Protein AF-A0A831LR40-F1 (afdb_monomer_lite)

Radius of gyration: 23.15 Å; chains: 1; bounding box: 49×36×67 Å

Sequence (194 aa):
MRRGAVNVLSKRGVMSPGDADLCACFLSESRALRGLSLPRVNLYASTLSRCRRFLNTDFDQATVDDLYRAVAVLRAPGAKDGKKSYKKNTLQSTITILRIFYHWLIDNGHSSIPADRIDRIIPDRKDKMTKRAADILTPEEITALMDACRSSRGRALLMTLYEGGFRIGEVGRPLTDDAAAEVRQMIREEMGRE

Secondary structure (DSSP, 8-state):
--THHHHHHHTTS-S-HHHHHHHHHHHHHHHHHH---HHHHHHHHHHHHHHGGG-SS-TTT--HHHHHHHHHHHHSTTTTTSS-PPPHHHHHHHHHHHHHHHHHHHHTTS--S-HHHHHTSPPPPP------GGGSPPHHHHHHHHHH-SSHHHHHHHHHHHHH---HHHHTSPPPHHHHHHHHHHHHHHHT--

InterPro domains:
  IPR011010 DNA breaking-rejoining enzyme, catalytic core [SSF56349] (26-172)
  IPR013762 Integrase-like, catalytic domain superfamily [G3DSA:1.10.443.10] (126-185)
  IPR044068 Core-binding (CB) domain [PS51900] (17-106)

Organism: NCBI:txid2201

Foldseek 3Di:
DDPPLLCVLPVPPLADPVLSVLLVVVLVCCCVPVVDDPVRSNVLSVLSSLLSVQAPDRPLPDDLVSVVSSLVLLQDACSPPNHHHDDLQSQLSSLVSSLVSVVVCVVVVSHPYDNVSSVVSDRGDDDPCPDDPVNDDDPVRLVVQLVPDPDPVSNVLSVCCVVVVDDPVVVPDDDDPVVVVVVVVVVVVVVVVD

pLDDT: mean 87.16, std 13.67, range [36.94, 97.81]

Structure (mmCIF, N/CA/C/O backbone):
data_AF-A0A831LR40-F1
#
_entry.id   AF-A0A831LR40-F1
#
loop_
_atom_site.group_PDB
_atom_site.id
_atom_site.type_symbol
_atom_site.label_atom_id
_atom_site.label_alt_id
_atom_site.label_comp_id
_atom_site.label_asym_id
_atom_site.label_entity_id
_atom_site.label_seq_id
_atom_site.pdbx_PDB_ins_code
_atom_site.Cartn_x
_atom_site.Cartn_y
_atom_site.Cartn_z
_atom_site.occupancy
_atom_site.B_iso_or_equiv
_atom_site.auth_seq_id
_atom_site.auth_comp_id
_atom_site.auth_asym_id
_atom_site.auth_atom_id
_atom_site.pdbx_PDB_model_num
ATOM 1 N N . MET A 1 1 ? -4.293 -22.171 -1.367 1.00 36.94 1 MET A N 1
ATOM 2 C CA . MET A 1 1 ? -4.045 -20.860 -0.714 1.00 36.94 1 MET A CA 1
ATOM 3 C C . MET A 1 1 ? -2.584 -20.791 -0.260 1.00 36.94 1 MET A C 1
ATOM 5 O O . MET A 1 1 ? -2.220 -21.456 0.700 1.00 36.94 1 MET A O 1
ATOM 9 N N . ARG A 1 2 ? -1.685 -20.109 -0.992 1.00 37.16 2 ARG A N 1
ATOM 10 C CA . ARG A 1 2 ? -0.254 -20.076 -0.620 1.00 37.16 2 ARG A CA 1
ATOM 11 C C . ARG A 1 2 ? -0.030 -19.146 0.580 1.00 37.16 2 ARG A C 1
ATOM 13 O O . ARG A 1 2 ? -0.385 -17.973 0.528 1.00 37.16 2 ARG A O 1
ATOM 20 N N . ARG A 1 3 ? 0.607 -19.713 1.611 1.00 37.97 3 ARG A N 1
ATOM 21 C CA . ARG A 1 3 ? 0.984 -19.226 2.958 1.00 37.97 3 ARG A CA 1
ATOM 22 C C . ARG A 1 3 ? 1.823 -17.924 3.020 1.00 37.97 3 ARG A C 1
ATOM 24 O O . ARG A 1 3 ? 2.572 -17.732 3.968 1.00 37.97 3 ARG A O 1
ATOM 31 N N . GLY A 1 4 ? 1.764 -17.043 2.021 1.00 40.22 4 GLY A N 1
ATOM 32 C CA . GLY A 1 4 ? 2.655 -15.881 1.906 1.00 40.22 4 GLY A CA 1
ATOM 33 C C . GLY A 1 4 ? 2.269 -14.692 2.789 1.00 40.22 4 GLY A C 1
ATOM 34 O O . GLY A 1 4 ? 3.124 -14.153 3.479 1.00 40.22 4 GLY A O 1
ATOM 35 N N . ALA A 1 5 ? 0.993 -14.295 2.802 1.00 44.31 5 ALA A N 1
ATOM 36 C CA . ALA A 1 5 ? 0.561 -13.087 3.514 1.00 44.31 5 ALA A CA 1
ATOM 37 C C . ALA A 1 5 ? 0.549 -13.283 5.041 1.00 44.31 5 ALA A C 1
ATOM 39 O O . ALA A 1 5 ? 1.147 -12.491 5.762 1.00 44.31 5 ALA A O 1
ATOM 40 N N . VAL A 1 6 ? -0.035 -14.387 5.523 1.00 44.66 6 VAL A N 1
ATOM 41 C CA . VAL A 1 6 ? -0.141 -14.700 6.963 1.00 44.66 6 VAL A CA 1
ATOM 42 C C . VAL A 1 6 ? 1.243 -14.877 7.611 1.00 44.66 6 VAL A C 1
ATOM 44 O O . VAL A 1 6 ? 1.497 -14.390 8.708 1.00 44.66 6 VAL A O 1
ATOM 47 N N . ASN A 1 7 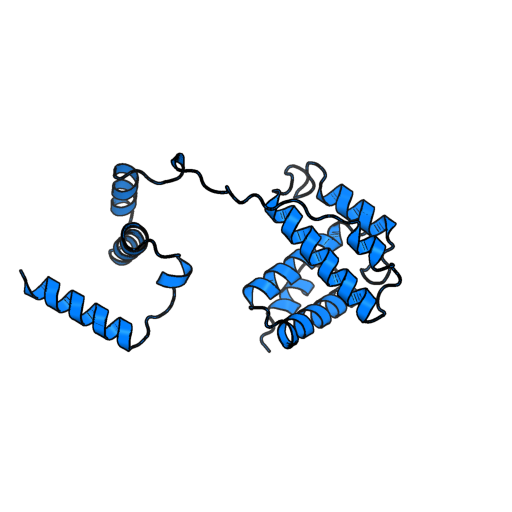? 2.194 -15.494 6.901 1.00 41.09 7 ASN A N 1
ATOM 48 C CA . ASN A 1 7 ? 3.541 -15.754 7.423 1.00 41.09 7 ASN A CA 1
ATOM 49 C C . ASN A 1 7 ? 4.417 -14.478 7.481 1.00 41.09 7 ASN A C 1
ATOM 51 O O . ASN A 1 7 ? 5.364 -14.410 8.260 1.00 41.09 7 ASN A O 1
ATOM 55 N N . VAL A 1 8 ? 4.090 -13.436 6.700 1.00 46.75 8 VAL A N 1
ATOM 56 C CA . VAL A 1 8 ? 4.731 -12.108 6.810 1.00 46.75 8 VAL A CA 1
ATOM 57 C C . VAL A 1 8 ? 4.240 -11.348 8.047 1.00 46.75 8 VAL A C 1
ATOM 59 O O . VAL A 1 8 ? 5.030 -10.620 8.648 1.00 46.75 8 VAL A O 1
ATOM 62 N N . LEU A 1 9 ? 2.976 -11.539 8.445 1.00 45.22 9 LEU A N 1
ATOM 63 C CA . LEU A 1 9 ? 2.390 -10.906 9.633 1.00 45.22 9 LEU A CA 1
ATOM 64 C C . LEU A 1 9 ? 2.968 -11.505 10.931 1.00 45.22 9 LEU A C 1
ATOM 66 O O . LEU A 1 9 ? 3.365 -10.767 11.829 1.00 45.22 9 LEU A O 1
ATOM 70 N N . SER A 1 10 ? 3.109 -12.834 10.989 1.00 40.25 10 SER A N 1
ATOM 71 C CA . SER A 1 10 ? 3.587 -13.566 12.176 1.00 40.25 10 SER A CA 1
ATOM 72 C C . SER A 1 10 ? 5.090 -13.385 12.472 1.00 40.25 10 SER A C 1
ATOM 74 O O . SER A 1 10 ? 5.487 -13.257 13.629 1.00 40.25 10 SER A O 1
ATOM 76 N N . LYS A 1 11 ? 5.956 -13.300 11.451 1.00 42.41 11 LYS A N 1
ATOM 77 C CA . LYS A 1 11 ? 7.424 -13.352 11.632 1.00 42.41 11 LYS A CA 1
ATOM 78 C C . LYS A 1 11 ? 8.090 -12.117 12.255 1.00 42.41 11 LYS A C 1
ATOM 80 O O . LYS A 1 11 ? 9.309 -12.120 12.405 1.00 42.41 11 LYS A O 1
ATOM 85 N N . ARG A 1 12 ? 7.355 -11.052 12.595 1.00 46.47 12 ARG A N 1
ATOM 86 C CA . ARG A 1 12 ? 7.953 -9.840 13.196 1.00 46.47 12 ARG A CA 1
ATOM 87 C C . ARG A 1 12 ? 7.608 -9.595 14.665 1.00 46.47 12 ARG A C 1
ATOM 89 O O . ARG A 1 12 ? 8.137 -8.632 15.202 1.00 46.47 12 ARG A O 1
ATOM 96 N N . GLY A 1 13 ? 6.764 -10.407 15.309 1.00 51.16 13 GLY A N 1
ATOM 97 C CA . GLY A 1 13 ? 6.424 -10.223 16.732 1.00 51.16 13 GLY A CA 1
ATOM 98 C C . GLY A 1 13 ? 5.832 -8.846 17.082 1.00 51.16 13 GLY A C 1
ATOM 99 O O . GLY A 1 13 ? 5.905 -8.428 18.227 1.00 51.16 13 GLY A O 1
ATOM 100 N N . VAL A 1 14 ? 5.298 -8.110 16.095 1.00 64.38 14 VAL A N 1
ATOM 101 C CA . VAL A 1 14 ? 4.783 -6.735 16.279 1.00 64.38 14 VAL A CA 1
ATOM 102 C C . VAL A 1 14 ? 3.277 -6.719 16.565 1.00 64.38 14 VAL A C 1
ATOM 104 O O . VAL A 1 14 ? 2.761 -5.701 17.001 1.00 64.38 14 VAL A O 1
ATOM 107 N N . MET A 1 15 ? 2.561 -7.810 16.284 1.00 76.75 15 MET A N 1
ATOM 108 C CA . MET A 1 15 ? 1.096 -7.861 16.322 1.00 76.75 15 MET A CA 1
ATOM 109 C C . MET A 1 15 ? 0.626 -8.973 17.252 1.00 76.75 15 MET A C 1
ATOM 111 O O . MET A 1 15 ? 1.246 -10.040 17.282 1.00 76.75 15 MET A O 1
ATOM 115 N N . SER A 1 16 ? -0.467 -8.723 17.975 1.00 86.75 16 SER A N 1
ATOM 116 C CA . SER A 1 16 ? -1.158 -9.764 18.731 1.00 86.75 16 SER A CA 1
ATOM 117 C C . SER A 1 16 ? -1.756 -10.809 17.770 1.00 86.75 16 SER A C 1
ATOM 119 O O . SER A 1 16 ? -1.949 -10.521 16.581 1.00 86.75 16 SER A O 1
ATOM 121 N N . PRO A 1 17 ? -2.050 -12.035 18.241 1.00 87.31 17 PRO A N 1
ATOM 122 C CA . PRO A 1 17 ? -2.759 -13.024 17.432 1.00 87.31 17 PRO A CA 1
ATOM 123 C C . PRO A 1 17 ? -4.100 -12.499 16.896 1.00 87.31 17 PRO A C 1
ATOM 125 O O . PRO A 1 17 ? -4.386 -12.683 15.717 1.00 87.31 17 PRO A O 1
ATOM 128 N N . GLY A 1 18 ? -4.857 -11.758 17.717 1.00 90.19 18 GLY A N 1
ATOM 129 C CA . GLY A 1 18 ? -6.135 -11.160 17.315 1.00 90.19 18 GLY A CA 1
ATOM 130 C C . GLY A 1 18 ? -5.986 -10.162 16.164 1.00 90.19 18 GLY A C 1
ATOM 131 O O . GLY A 1 18 ? -6.687 -10.264 15.159 1.00 90.19 18 GLY A O 1
ATOM 132 N N . ASP A 1 19 ? -5.000 -9.265 16.236 1.00 92.62 19 ASP A N 1
ATOM 133 C CA . ASP A 1 19 ? -4.710 -8.332 15.141 1.00 92.62 19 ASP A CA 1
ATOM 134 C C . ASP A 1 19 ? -4.302 -9.049 13.848 1.00 92.62 19 ASP A C 1
ATOM 136 O O . ASP A 1 19 ? -4.644 -8.614 12.740 1.00 92.62 19 ASP A O 1
ATOM 140 N N . ALA A 1 20 ? -3.527 -10.130 13.973 1.00 91.50 20 ALA A N 1
ATOM 141 C CA . ALA A 1 20 ? -3.100 -10.927 12.831 1.00 91.50 20 ALA A CA 1
ATOM 142 C C . ALA A 1 20 ? -4.294 -11.618 12.155 1.00 91.50 20 ALA A C 1
ATOM 144 O O . ALA A 1 20 ? -4.365 -11.615 10.921 1.00 91.50 20 ALA A O 1
ATOM 145 N N . ASP A 1 21 ? -5.238 -12.134 12.942 1.00 93.94 21 ASP A N 1
ATOM 146 C CA . ASP A 1 21 ? -6.463 -12.766 12.453 1.00 93.94 21 ASP A CA 1
ATOM 147 C C . ASP A 1 21 ? -7.394 -11.748 11.785 1.00 93.94 21 ASP A C 1
ATOM 149 O O . ASP A 1 21 ? -7.816 -11.967 10.647 1.00 93.94 21 ASP A O 1
ATOM 153 N N . LEU A 1 22 ? -7.616 -10.580 12.401 1.00 95.88 22 LEU A N 1
ATOM 154 C CA . LEU A 1 22 ? -8.385 -9.480 11.798 1.00 95.88 22 LEU A CA 1
ATOM 155 C C . LEU A 1 22 ? -7.796 -9.059 10.446 1.00 95.88 22 LEU A C 1
ATOM 157 O O . LEU A 1 22 ? -8.513 -8.927 9.450 1.00 95.88 22 LEU A O 1
ATOM 161 N N . CYS A 1 23 ? -6.471 -8.905 10.372 1.00 95.25 23 CYS A N 1
ATOM 162 C CA . CYS A 1 23 ? -5.794 -8.597 9.117 1.00 95.25 23 CYS A CA 1
ATOM 163 C C . CYS A 1 23 ? -5.947 -9.724 8.089 1.00 95.25 23 CYS A C 1
ATOM 165 O O . CYS A 1 23 ? -6.142 -9.449 6.905 1.00 95.25 23 CYS A O 1
ATOM 167 N N . ALA A 1 24 ? -5.846 -10.988 8.501 1.00 94.06 24 ALA A N 1
ATOM 168 C CA . ALA A 1 24 ? -5.998 -12.125 7.600 1.00 94.06 24 ALA A CA 1
ATOM 169 C C . ALA A 1 24 ? -7.418 -12.203 7.016 1.00 94.06 24 ALA A C 1
ATOM 171 O O . ALA A 1 24 ? -7.554 -12.366 5.798 1.00 94.06 24 ALA A O 1
ATOM 172 N N . CYS A 1 25 ? -8.446 -12.012 7.847 1.00 96.00 25 CYS A N 1
ATOM 173 C CA . CYS A 1 25 ? -9.846 -11.940 7.431 1.00 96.00 25 CYS A CA 1
ATOM 174 C C . CYS A 1 25 ? -10.064 -10.803 6.426 1.00 96.00 25 CYS A C 1
ATOM 176 O O . CYS A 1 25 ? -10.469 -11.061 5.290 1.00 96.00 25 CYS A O 1
ATOM 178 N N . PHE A 1 26 ? -9.659 -9.579 6.778 1.00 97.19 26 PHE A N 1
ATOM 179 C CA . PHE A 1 26 ? -9.750 -8.412 5.898 1.00 97.19 26 PHE A CA 1
ATOM 180 C C . PHE A 1 26 ? -9.072 -8.629 4.538 1.00 97.19 26 PHE A C 1
ATOM 182 O O . PHE A 1 26 ? -9.620 -8.279 3.488 1.00 97.19 26 PHE A O 1
ATOM 189 N N . LEU A 1 27 ? -7.861 -9.194 4.524 1.00 95.75 27 LEU A N 1
ATOM 190 C CA . LEU A 1 27 ? -7.104 -9.420 3.291 1.00 95.75 27 LEU A CA 1
ATOM 191 C C . LEU A 1 27 ? -7.714 -10.533 2.433 1.00 95.75 27 LEU A C 1
ATOM 193 O O . LEU A 1 27 ? -7.680 -10.432 1.203 1.00 95.75 27 LEU A O 1
ATOM 197 N N . SER A 1 28 ? -8.253 -11.581 3.063 1.00 94.25 28 SER A N 1
ATOM 198 C CA . SER A 1 28 ? -8.958 -12.666 2.379 1.00 94.25 28 SER A CA 1
ATOM 199 C C . SER A 1 28 ? -10.218 -12.138 1.697 1.00 94.25 28 SER A C 1
ATOM 201 O O . SER A 1 28 ? -10.387 -12.317 0.489 1.00 94.25 28 SER A O 1
ATOM 203 N N . GLU A 1 29 ? -11.036 -11.387 2.433 1.00 94.94 29 GLU A N 1
ATOM 204 C CA . GLU A 1 29 ? -12.257 -10.777 1.914 1.00 94.94 29 GLU A CA 1
ATOM 205 C C . GLU A 1 29 ? -11.953 -9.740 0.829 1.00 94.94 29 GLU A C 1
ATOM 207 O O . GLU A 1 29 ? -12.506 -9.799 -0.267 1.00 94.94 29 GLU A O 1
ATOM 212 N N . SER A 1 30 ? -10.994 -8.841 1.062 1.00 92.81 30 SER A N 1
ATOM 213 C CA . SER A 1 30 ? -10.598 -7.838 0.067 1.00 92.81 30 SER A CA 1
ATOM 214 C C . SER A 1 30 ? -10.090 -8.475 -1.228 1.00 92.81 30 SER A C 1
ATOM 216 O O . SER A 1 30 ? -10.285 -7.931 -2.317 1.00 92.81 30 SER A O 1
ATOM 218 N N . ARG A 1 31 ? -9.430 -9.634 -1.144 1.00 92.00 31 ARG A N 1
ATOM 219 C CA . ARG A 1 31 ? -9.023 -10.393 -2.328 1.00 92.00 31 ARG A CA 1
ATOM 220 C C . ARG A 1 31 ? -10.224 -11.029 -3.027 1.00 92.00 31 ARG A C 1
ATOM 222 O O . ARG A 1 31 ? -10.275 -10.964 -4.252 1.00 92.00 31 ARG A O 1
ATOM 229 N N . ALA A 1 32 ? -11.140 -11.632 -2.273 1.00 92.06 32 ALA A N 1
ATOM 230 C CA . ALA A 1 32 ? -12.308 -12.324 -2.809 1.00 92.06 32 ALA A CA 1
ATOM 231 C C . ALA A 1 32 ? -13.313 -11.358 -3.455 1.00 92.06 32 ALA A C 1
ATOM 233 O O . ALA A 1 32 ? -13.735 -11.585 -4.583 1.00 92.06 32 ALA A O 1
ATOM 234 N N . LEU A 1 33 ? -13.644 -10.259 -2.774 1.00 92.06 33 LEU A N 1
ATOM 235 C CA . LEU A 1 33 ? -14.703 -9.335 -3.185 1.00 92.06 33 LEU A CA 1
ATOM 236 C C . LEU A 1 33 ? -14.201 -8.204 -4.086 1.00 92.06 33 LEU A C 1
ATOM 238 O O . LEU A 1 33 ? -14.888 -7.801 -5.017 1.00 92.06 33 LEU A O 1
ATOM 242 N N . ARG A 1 34 ? -12.995 -7.676 -3.831 1.00 87.31 34 ARG A N 1
ATOM 243 C CA . ARG A 1 34 ? -12.453 -6.512 -4.567 1.00 87.31 34 ARG A CA 1
ATOM 244 C C . ARG A 1 34 ? -11.402 -6.888 -5.610 1.00 87.31 34 ARG A C 1
ATOM 246 O O . ARG A 1 34 ? -10.781 -6.001 -6.196 1.00 87.31 34 ARG A O 1
ATOM 253 N N . GLY A 1 35 ? -11.139 -8.182 -5.798 1.00 89.81 35 GLY A N 1
ATOM 254 C CA . GLY A 1 35 ? -10.182 -8.677 -6.790 1.00 89.81 35 GLY A CA 1
ATOM 255 C C . GLY A 1 35 ? -8.750 -8.172 -6.579 1.00 89.81 35 GLY A C 1
ATOM 256 O O . GLY A 1 35 ? -8.018 -7.957 -7.547 1.00 89.81 35 GLY A O 1
ATOM 257 N N . LEU A 1 36 ? -8.326 -7.926 -5.331 1.00 90.06 36 LEU A N 1
ATOM 258 C CA . LEU A 1 36 ? -6.982 -7.401 -5.075 1.00 90.06 36 LEU A CA 1
ATOM 259 C C . LEU A 1 36 ? -5.889 -8.348 -5.592 1.00 90.06 36 LEU A C 1
ATOM 261 O O . LEU A 1 36 ? -5.802 -9.520 -5.216 1.00 90.06 36 LEU A O 1
ATOM 265 N N . SER A 1 37 ? -4.975 -7.796 -6.395 1.00 89.94 37 SER A N 1
ATOM 266 C CA . SER A 1 37 ? -3.786 -8.515 -6.849 1.00 89.94 37 SER A CA 1
ATOM 267 C C . SER A 1 37 ? -2.863 -8.878 -5.679 1.00 89.94 37 SER A C 1
ATOM 269 O O . SER A 1 37 ? -2.819 -8.192 -4.654 1.00 89.94 37 SER A O 1
ATOM 271 N N . LEU A 1 38 ? -2.067 -9.941 -5.835 1.00 89.38 38 LEU A N 1
ATOM 272 C CA . LEU A 1 38 ? -1.141 -10.393 -4.788 1.00 89.38 38 LEU A CA 1
ATOM 273 C C . LEU A 1 38 ? -0.158 -9.292 -4.320 1.00 89.38 38 LEU A C 1
ATOM 275 O O . LEU A 1 38 ? 0.011 -9.143 -3.108 1.00 89.38 38 LEU A O 1
ATOM 279 N N . PRO A 1 39 ? 0.431 -8.460 -5.207 1.00 89.94 39 PRO A N 1
ATOM 280 C CA . PRO A 1 39 ? 1.241 -7.323 -4.772 1.00 89.94 39 PRO A CA 1
ATOM 281 C C . PRO A 1 39 ? 0.474 -6.316 -3.904 1.00 89.94 39 PRO A C 1
ATOM 283 O O . PRO A 1 39 ? 1.034 -5.792 -2.942 1.00 89.94 39 PRO A O 1
ATOM 286 N N . ARG A 1 40 ? -0.811 -6.062 -4.197 1.00 92.31 40 ARG A N 1
ATOM 287 C CA . ARG A 1 40 ? -1.646 -5.155 -3.392 1.00 92.31 40 ARG A CA 1
ATOM 288 C C . ARG A 1 40 ? -1.979 -5.749 -2.028 1.00 92.31 40 ARG A C 1
ATOM 290 O O . ARG A 1 40 ? -1.898 -5.026 -1.042 1.00 92.31 40 ARG A O 1
ATOM 297 N N . VAL A 1 41 ? -2.271 -7.048 -1.957 1.00 93.44 41 VAL A N 1
ATOM 298 C CA . VAL A 1 41 ? -2.458 -7.762 -0.680 1.00 93.44 41 VAL A CA 1
ATOM 299 C C . VAL A 1 41 ? -1.205 -7.639 0.192 1.00 93.44 41 VAL A C 1
ATOM 301 O O . VAL A 1 41 ? -1.302 -7.274 1.359 1.00 93.44 41 VAL A O 1
ATOM 304 N N . ASN A 1 42 ? -0.017 -7.844 -0.382 1.00 92.69 42 ASN A N 1
ATOM 305 C CA . ASN A 1 42 ? 1.248 -7.695 0.346 1.00 92.69 42 ASN A CA 1
ATOM 306 C C . ASN A 1 42 ? 1.499 -6.246 0.798 1.00 92.69 42 ASN A C 1
ATOM 308 O O . ASN A 1 42 ? 1.993 -6.010 1.904 1.00 92.69 42 ASN A O 1
ATOM 312 N N . LEU A 1 43 ? 1.147 -5.262 -0.037 1.00 91.69 43 LEU A N 1
ATOM 313 C CA . LEU A 1 43 ? 1.207 -3.852 0.340 1.00 91.69 43 LEU A CA 1
ATOM 314 C C . LEU A 1 43 ? 0.289 -3.561 1.533 1.00 91.69 43 LEU A C 1
ATOM 316 O O . LEU A 1 43 ? 0.725 -2.895 2.467 1.00 91.69 43 LEU A O 1
ATOM 320 N N . TYR A 1 44 ? -0.945 -4.068 1.522 1.00 95.50 44 TYR A N 1
ATOM 321 C CA . TYR A 1 44 ? -1.903 -3.876 2.613 1.00 95.50 44 TYR A CA 1
ATOM 322 C C . TYR A 1 44 ? -1.393 -4.540 3.895 1.00 95.50 44 TYR A C 1
ATOM 324 O O . TYR A 1 44 ? -1.218 -3.849 4.895 1.00 95.50 44 TYR A O 1
ATOM 332 N N . ALA A 1 45 ? -1.024 -5.823 3.835 1.00 93.25 45 ALA A N 1
ATOM 333 C CA . ALA A 1 45 ? -0.474 -6.579 4.962 1.00 93.25 45 ALA A CA 1
ATOM 334 C C . ALA A 1 45 ? 0.727 -5.869 5.610 1.00 93.25 45 ALA A C 1
ATOM 336 O O . ALA A 1 45 ? 0.719 -5.552 6.795 1.00 93.25 45 ALA A O 1
ATOM 337 N N . SER A 1 46 ? 1.745 -5.534 4.808 1.00 91.75 46 SER A N 1
ATOM 338 C CA . SER A 1 46 ? 2.956 -4.867 5.307 1.00 91.75 46 SER A CA 1
ATOM 339 C C . SER A 1 46 ? 2.702 -3.455 5.844 1.00 91.75 46 SER A C 1
ATOM 341 O O . SER A 1 46 ? 3.486 -2.951 6.651 1.00 91.75 46 SER A O 1
ATOM 343 N N . THR A 1 47 ? 1.634 -2.800 5.386 1.00 94.12 47 THR A N 1
ATOM 344 C CA . THR A 1 47 ? 1.225 -1.478 5.858 1.00 94.12 47 THR A CA 1
ATOM 345 C C . THR A 1 47 ? 0.505 -1.578 7.192 1.00 94.12 47 THR A C 1
ATOM 347 O O . THR A 1 47 ? 0.881 -0.855 8.107 1.00 94.12 47 THR A O 1
ATOM 350 N N . LEU A 1 48 ? -0.430 -2.516 7.345 1.00 94.44 48 LEU A N 1
ATOM 351 C CA . LEU A 1 48 ? -1.132 -2.753 8.609 1.00 94.44 48 LEU A CA 1
ATOM 352 C C . LEU A 1 48 ? -0.163 -3.189 9.715 1.00 94.44 48 LEU A C 1
ATOM 354 O O . LEU A 1 48 ? -0.151 -2.588 10.788 1.00 94.44 48 LEU A O 1
ATOM 358 N N . SER A 1 49 ? 0.776 -4.097 9.425 1.00 91.19 49 SER A N 1
ATOM 359 C CA . SER A 1 49 ? 1.832 -4.448 10.390 1.00 91.19 49 SER A CA 1
ATOM 360 C C . SER A 1 49 ? 2.717 -3.272 10.789 1.00 91.19 49 SER A C 1
ATOM 362 O O . SER A 1 49 ? 3.268 -3.244 11.887 1.00 91.19 49 SER A O 1
ATOM 364 N N . ARG A 1 50 ? 2.911 -2.302 9.889 1.00 89.00 50 ARG A N 1
ATOM 365 C CA . ARG A 1 50 ? 3.654 -1.080 10.206 1.00 89.00 50 ARG A CA 1
ATOM 366 C C . ARG A 1 50 ? 2.820 -0.156 11.088 1.00 89.00 50 ARG A C 1
ATOM 368 O O . ARG A 1 50 ? 3.371 0.386 12.038 1.00 89.00 50 ARG A O 1
ATOM 375 N N . CYS A 1 51 ? 1.530 -0.003 10.790 1.00 91.38 51 CYS A N 1
ATOM 376 C CA . CYS A 1 51 ? 0.593 0.806 11.568 1.00 91.38 51 CYS A CA 1
ATOM 377 C C . CYS A 1 51 ? 0.517 0.358 13.029 1.00 91.38 51 CYS A C 1
ATOM 379 O O . CYS A 1 51 ? 0.470 1.216 13.904 1.00 91.38 51 CYS A O 1
ATOM 381 N N . ARG A 1 52 ? 0.614 -0.952 13.302 1.00 89.62 52 ARG A N 1
ATOM 382 C CA . ARG A 1 52 ? 0.565 -1.472 14.675 1.00 89.62 52 ARG A CA 1
ATOM 383 C C . ARG A 1 52 ? 1.627 -0.880 15.608 1.00 89.62 52 ARG A C 1
ATOM 385 O O . ARG A 1 52 ? 1.369 -0.738 16.794 1.00 89.62 52 ARG A O 1
ATOM 392 N N . ARG A 1 53 ? 2.783 -0.465 15.074 1.00 86.62 53 ARG A N 1
ATOM 393 C CA . ARG A 1 53 ? 3.868 0.184 15.842 1.00 86.62 53 ARG A CA 1
ATOM 394 C C . ARG A 1 53 ? 3.505 1.569 16.378 1.00 86.62 53 ARG A C 1
ATOM 396 O O . ARG A 1 53 ? 4.228 2.094 17.213 1.00 86.62 53 ARG A O 1
ATOM 403 N N . PHE A 1 54 ? 2.454 2.177 15.836 1.00 88.00 54 PHE A N 1
ATOM 404 C CA . PHE A 1 54 ? 1.996 3.516 16.199 1.00 88.00 54 PHE A CA 1
ATOM 405 C C . PHE A 1 54 ? 0.722 3.487 17.048 1.00 88.00 54 PHE A C 1
ATOM 407 O O . PHE A 1 54 ? 0.253 4.543 17.460 1.00 88.00 54 PHE A O 1
ATOM 414 N N . LEU A 1 55 ? 0.172 2.296 17.298 1.00 89.56 55 LEU A N 1
ATOM 415 C CA . LEU A 1 55 ? -0.971 2.078 18.174 1.00 89.56 55 LEU A CA 1
ATOM 416 C C . LEU A 1 55 ? -0.489 1.404 19.456 1.00 89.56 55 LEU A C 1
ATOM 418 O O . LEU A 1 55 ? 0.332 0.489 19.414 1.00 89.56 55 LEU A O 1
ATOM 422 N N . ASN A 1 56 ? -1.009 1.851 20.594 1.00 84.25 56 ASN A N 1
ATOM 423 C CA . ASN A 1 56 ? -0.708 1.244 21.893 1.00 84.25 56 ASN A CA 1
ATOM 424 C C . ASN A 1 56 ? -1.667 0.093 22.232 1.00 84.25 56 ASN A C 1
ATOM 426 O O . ASN A 1 56 ? -1.403 -0.679 23.148 1.00 84.25 56 ASN A O 1
ATOM 430 N N . THR A 1 57 ? -2.753 -0.031 21.477 1.00 90.31 57 THR A N 1
ATOM 431 C CA . THR A 1 57 ? -3.831 -1.006 21.641 1.00 90.31 57 THR A CA 1
ATOM 432 C C . THR A 1 57 ? -3.966 -1.865 20.387 1.00 90.31 57 THR A C 1
ATOM 434 O O . THR A 1 57 ? -3.413 -1.535 19.331 1.00 90.31 57 THR A O 1
ATOM 437 N N . ASP A 1 58 ? -4.668 -2.985 20.527 1.00 92.56 58 ASP A N 1
ATOM 438 C CA . ASP A 1 58 ? -5.080 -3.818 19.397 1.00 92.56 58 ASP A CA 1
ATOM 439 C C . ASP A 1 58 ? -6.120 -3.070 18.547 1.00 92.56 58 ASP A C 1
ATOM 441 O O . ASP A 1 58 ? -6.736 -2.098 18.995 1.00 92.56 58 ASP A O 1
ATOM 445 N N . PHE A 1 59 ? -6.267 -3.458 17.282 1.00 94.94 59 PHE A N 1
ATOM 446 C CA . PHE A 1 59 ? -7.027 -2.678 16.306 1.00 94.94 59 PHE A CA 1
ATOM 447 C C . PHE A 1 59 ? -8.510 -2.528 16.656 1.00 94.94 59 PHE A C 1
ATOM 449 O O . PHE A 1 59 ? -9.084 -1.466 16.409 1.00 94.94 59 PHE A O 1
ATOM 456 N N . ASP A 1 60 ? -9.109 -3.574 17.219 1.00 94.62 60 ASP A N 1
ATOM 457 C CA . ASP A 1 60 ? -10.504 -3.643 17.665 1.00 94.62 60 ASP A CA 1
ATOM 458 C C . ASP A 1 60 ? -10.759 -2.825 18.944 1.00 94.62 60 ASP A C 1
ATOM 460 O O . ASP A 1 60 ? -11.838 -2.263 19.119 1.00 94.62 60 ASP A O 1
ATOM 464 N N . GLN A 1 61 ? -9.744 -2.692 19.803 1.00 94.50 61 GLN A N 1
ATOM 465 C CA . GLN A 1 61 ? -9.803 -1.917 21.049 1.00 94.50 61 GLN A CA 1
ATOM 466 C C . GLN A 1 61 ? -9.337 -0.462 20.892 1.00 94.50 61 GLN A C 1
ATOM 468 O O . GLN A 1 61 ? -9.384 0.319 21.846 1.00 94.50 61 GLN A O 1
ATOM 473 N N . ALA A 1 62 ? -8.843 -0.078 19.715 1.00 94.56 62 ALA A N 1
ATOM 474 C CA . ALA A 1 62 ? -8.367 1.274 19.470 1.00 94.56 62 ALA A CA 1
ATOM 475 C C . ALA A 1 62 ? -9.508 2.294 19.554 1.00 94.56 62 ALA A C 1
ATOM 477 O O . ALA A 1 62 ? -10.572 2.121 18.961 1.00 94.56 62 ALA A O 1
ATOM 478 N N . THR A 1 63 ? -9.258 3.406 20.244 1.00 95.69 63 THR A N 1
ATOM 479 C CA . THR A 1 63 ? -10.169 4.553 20.255 1.00 95.69 63 THR A CA 1
ATOM 480 C C . THR A 1 63 ? -9.884 5.497 19.085 1.00 95.69 63 THR A C 1
ATOM 482 O O . THR A 1 63 ? -8.834 5.443 18.435 1.00 95.69 63 THR A O 1
ATOM 485 N N . VAL A 1 64 ? -10.801 6.436 18.833 1.00 95.19 64 VAL A N 1
ATOM 486 C CA . VAL A 1 64 ? -10.570 7.510 17.853 1.00 95.19 64 VAL A CA 1
ATOM 487 C C . VAL A 1 64 ? -9.327 8.346 18.197 1.00 95.19 64 VAL A C 1
ATOM 489 O O . VAL A 1 64 ? -8.578 8.738 17.301 1.00 95.19 64 VAL A O 1
ATOM 492 N N . ASP A 1 65 ? -9.061 8.564 19.485 1.00 94.44 65 ASP A N 1
ATOM 493 C CA . ASP A 1 65 ? -7.910 9.344 19.937 1.00 94.44 65 ASP A CA 1
ATOM 494 C C . ASP A 1 65 ? -6.600 8.576 19.737 1.00 94.44 65 ASP A C 1
ATOM 496 O O . ASP A 1 65 ? -5.580 9.173 19.386 1.00 94.44 65 ASP A O 1
ATOM 500 N N . ASP A 1 66 ? -6.611 7.247 19.883 1.00 94.56 66 ASP A N 1
ATOM 501 C CA . ASP A 1 66 ? -5.462 6.400 19.537 1.00 94.56 66 ASP A CA 1
ATOM 502 C C . ASP A 1 66 ? -5.137 6.492 18.048 1.00 94.56 66 ASP A C 1
ATOM 504 O O . ASP A 1 66 ? -3.975 6.678 17.681 1.00 94.56 66 ASP A O 1
ATOM 508 N N . LEU A 1 67 ? -6.158 6.452 17.189 1.00 95.06 67 LEU A N 1
ATOM 509 C CA . LEU A 1 67 ? -5.985 6.627 15.749 1.00 95.06 67 LEU A CA 1
ATOM 510 C C . LEU A 1 67 ? -5.418 7.999 15.390 1.00 95.06 67 LEU A C 1
ATOM 512 O O . LEU A 1 67 ? -4.489 8.095 14.584 1.00 95.06 67 LEU A O 1
ATOM 516 N N . TYR A 1 68 ? -5.952 9.069 15.975 1.00 95.44 68 TYR A N 1
ATOM 517 C CA . TYR A 1 68 ? -5.467 10.422 15.709 1.00 95.44 68 TYR A CA 1
ATOM 518 C C . TYR A 1 68 ? -4.027 10.609 16.187 1.00 95.44 68 TYR A C 1
ATOM 520 O O . TYR A 1 68 ? -3.209 11.167 15.447 1.00 95.44 68 TYR A O 1
ATOM 528 N N . ARG A 1 69 ? -3.678 10.071 17.363 1.00 94.69 69 ARG A N 1
ATOM 529 C CA . ARG A 1 69 ? -2.294 10.043 17.853 1.00 94.69 69 ARG A CA 1
ATOM 530 C C . ARG A 1 69 ? -1.387 9.250 16.917 1.00 94.69 69 ARG A C 1
ATOM 532 O O . ARG A 1 69 ? -0.337 9.760 16.530 1.00 94.69 69 ARG A O 1
ATOM 539 N N . ALA A 1 70 ? -1.806 8.067 16.475 1.00 93.50 70 ALA A N 1
ATOM 540 C CA . ALA A 1 70 ? -1.038 7.247 15.543 1.00 93.50 70 ALA A CA 1
ATOM 541 C C . ALA A 1 70 ? -0.775 7.974 14.214 1.00 93.50 70 ALA A C 1
ATOM 543 O O . ALA A 1 70 ? 0.349 7.966 13.711 1.00 93.50 70 ALA A O 1
ATOM 544 N N . VAL A 1 71 ? -1.783 8.654 13.655 1.00 94.56 71 VAL A N 1
ATOM 545 C CA . VAL A 1 71 ? -1.643 9.446 12.421 1.00 94.56 71 VAL A CA 1
ATOM 546 C C . VAL A 1 71 ? -0.722 10.651 12.628 1.00 94.56 71 VAL A C 1
ATOM 548 O O . VAL A 1 71 ? 0.094 10.945 11.750 1.00 94.56 71 VAL A O 1
ATOM 551 N N . ALA A 1 72 ? -0.813 11.333 13.773 1.00 93.88 72 ALA A N 1
ATOM 552 C CA . ALA A 1 72 ? 0.081 12.438 14.110 1.00 93.88 72 ALA A CA 1
ATOM 553 C C . ALA A 1 72 ? 1.541 11.968 14.198 1.00 93.88 72 ALA A C 1
ATOM 555 O O . ALA A 1 72 ? 2.415 12.567 13.570 1.00 93.88 72 ALA A O 1
ATOM 556 N N . VAL A 1 73 ? 1.796 10.846 14.882 1.00 92.38 73 VAL A N 1
ATOM 557 C CA . VAL A 1 73 ? 3.134 10.242 14.974 1.00 92.38 73 VAL A CA 1
ATOM 558 C C . VAL A 1 73 ? 3.629 9.794 13.602 1.00 92.38 73 VAL A C 1
ATOM 560 O O . VAL A 1 73 ? 4.773 10.061 13.258 1.00 92.38 73 VAL A O 1
ATOM 563 N N . LEU A 1 74 ? 2.780 9.177 12.774 1.00 92.69 74 LEU A N 1
ATOM 564 C CA . LEU A 1 74 ? 3.156 8.744 11.424 1.00 92.69 74 LEU A CA 1
ATOM 565 C C . LEU A 1 74 ? 3.652 9.916 10.559 1.00 92.69 74 LEU A C 1
ATOM 567 O O . LEU A 1 74 ? 4.584 9.754 9.767 1.00 92.69 74 LEU A O 1
ATOM 571 N N . ARG A 1 75 ? 3.026 11.090 10.703 1.00 93.44 75 ARG A N 1
ATOM 572 C CA . ARG A 1 75 ? 3.380 12.324 9.985 1.00 93.44 75 ARG A CA 1
ATOM 573 C C . ARG A 1 75 ? 4.582 13.056 10.579 1.00 93.44 75 ARG A C 1
ATOM 575 O O . ARG A 1 75 ? 5.149 13.911 9.898 1.00 93.44 75 ARG A O 1
ATOM 582 N N . ALA A 1 76 ? 4.967 12.743 11.812 1.00 91.62 76 ALA A N 1
ATOM 583 C CA . ALA A 1 76 ? 6.040 13.435 12.503 1.00 91.62 76 ALA A CA 1
ATOM 584 C C . ALA A 1 76 ? 7.415 13.181 11.848 1.00 91.62 76 ALA A C 1
ATOM 586 O O . ALA A 1 76 ? 7.657 12.126 11.241 1.00 91.62 76 ALA A O 1
ATOM 587 N N . PRO A 1 77 ? 8.357 14.132 11.978 1.00 90.50 77 PRO A N 1
ATOM 588 C CA . PRO A 1 77 ? 9.742 13.903 11.598 1.00 90.50 77 PRO A CA 1
ATOM 589 C C . PRO A 1 77 ? 10.336 12.684 12.313 1.00 90.50 77 PRO A C 1
ATOM 591 O O . PRO A 1 77 ? 10.063 12.445 13.484 1.00 90.50 77 PRO A O 1
ATOM 594 N N . GLY A 1 78 ? 11.143 11.891 11.605 1.00 87.06 78 GLY A N 1
ATOM 595 C CA . GLY A 1 78 ? 11.804 10.719 12.195 1.00 87.06 78 GLY A CA 1
ATOM 596 C C . GLY A 1 78 ? 10.915 9.481 12.390 1.00 87.06 78 GLY A C 1
ATOM 597 O O . GLY A 1 78 ? 11.426 8.439 12.786 1.00 87.06 78 GLY A O 1
ATOM 598 N N . ALA A 1 79 ? 9.623 9.523 12.046 1.00 87.00 79 ALA A N 1
ATOM 599 C CA . ALA A 1 79 ? 8.680 8.420 12.282 1.00 87.00 79 ALA A CA 1
ATOM 600 C C . ALA A 1 79 ? 9.034 7.073 11.614 1.00 87.00 79 ALA A C 1
ATOM 602 O O . ALA A 1 79 ? 8.456 6.036 11.947 1.00 87.00 79 ALA A O 1
ATOM 603 N N . LYS A 1 80 ? 9.947 7.051 10.634 1.00 84.19 80 LYS A N 1
ATOM 604 C CA . LYS A 1 80 ? 10.318 5.816 9.932 1.00 84.19 80 LYS A CA 1
ATOM 605 C C . LYS A 1 80 ? 11.276 4.937 10.733 1.00 84.19 80 LYS A C 1
ATOM 6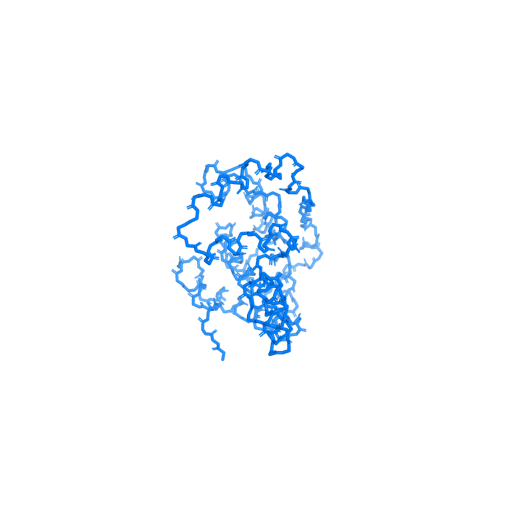07 O O . LYS A 1 80 ? 11.100 3.721 10.765 1.00 84.19 80 LYS A O 1
ATOM 612 N N . ASP A 1 81 ? 12.313 5.541 11.295 1.00 82.44 81 ASP A N 1
ATOM 613 C CA . ASP A 1 81 ? 13.453 4.850 11.915 1.00 82.44 81 ASP A CA 1
ATOM 614 C C . ASP A 1 81 ? 14.160 5.708 12.984 1.00 82.44 81 ASP A C 1
ATOM 616 O O . ASP A 1 81 ? 15.327 5.489 13.297 1.00 82.44 81 ASP A O 1
ATOM 620 N N . GLY A 1 82 ? 13.476 6.724 13.514 1.00 80.75 82 GLY A N 1
ATOM 621 C CA . GLY A 1 82 ? 14.022 7.713 14.446 1.00 80.75 82 GLY A CA 1
ATOM 622 C C . GLY A 1 82 ? 14.852 8.814 13.779 1.00 80.75 82 GLY A C 1
ATOM 623 O O . GLY A 1 82 ? 15.155 9.813 14.421 1.00 80.75 82 GLY A O 1
ATOM 624 N N . LYS A 1 83 ? 15.210 8.670 12.495 1.00 82.81 83 LYS A N 1
ATOM 625 C CA . LYS A 1 83 ? 16.058 9.633 11.767 1.00 82.81 83 LYS A CA 1
ATOM 626 C C . LYS A 1 83 ? 15.383 10.192 10.520 1.00 82.81 83 LYS A C 1
ATOM 628 O O . LYS A 1 83 ? 15.602 11.343 10.158 1.00 82.81 83 LYS A O 1
ATOM 633 N N . LYS A 1 84 ? 14.571 9.384 9.837 1.00 87.81 84 LYS A N 1
ATOM 634 C CA . LYS A 1 84 ? 13.941 9.730 8.559 1.00 87.81 84 LYS A CA 1
ATOM 635 C C . LYS A 1 84 ? 12.429 9.851 8.691 1.00 87.81 84 LYS A C 1
ATOM 637 O O . LYS A 1 84 ? 11.769 9.049 9.348 1.00 87.81 84 LYS A O 1
ATOM 642 N N . SER A 1 85 ? 11.869 10.823 7.983 1.00 91.88 85 SER A N 1
ATOM 643 C CA . SER A 1 85 ? 10.424 10.954 7.790 1.00 91.88 85 SER A CA 1
ATOM 644 C C . SER A 1 85 ? 9.942 10.045 6.658 1.00 91.88 85 SER A C 1
ATOM 646 O O . SER A 1 85 ? 10.694 9.700 5.737 1.00 91.88 85 SER A O 1
ATOM 648 N N . TYR A 1 86 ? 8.666 9.669 6.688 1.00 92.56 86 TYR A N 1
ATOM 649 C CA . TYR A 1 86 ? 8.043 9.010 5.544 1.00 92.56 86 TYR A CA 1
ATOM 650 C C . TYR A 1 86 ? 7.871 9.981 4.371 1.00 92.56 86 TYR A C 1
ATOM 652 O O . TYR A 1 86 ? 7.601 11.167 4.546 1.00 92.56 86 TYR A O 1
ATOM 660 N N . LYS A 1 87 ? 7.993 9.463 3.143 1.00 92.00 87 LYS A N 1
ATOM 661 C CA . LYS A 1 87 ? 7.655 10.227 1.934 1.00 92.00 87 LYS A CA 1
ATOM 662 C C . LYS A 1 87 ? 6.137 10.408 1.833 1.00 92.00 87 LYS A C 1
ATOM 664 O O . LYS A 1 87 ? 5.390 9.505 2.210 1.00 92.00 87 LYS A O 1
ATOM 669 N N . LYS A 1 88 ? 5.690 11.504 1.208 1.00 92.19 88 LYS A N 1
ATOM 670 C CA . LYS A 1 88 ? 4.262 11.826 1.000 1.00 92.19 88 LYS A CA 1
ATOM 671 C C . LYS A 1 88 ? 3.452 10.661 0.419 1.00 92.19 88 LYS A C 1
ATOM 673 O O . LYS A 1 88 ? 2.423 10.299 0.970 1.00 92.19 88 LYS A O 1
ATOM 678 N N . ASN A 1 89 ? 3.946 9.998 -0.630 1.00 92.88 89 ASN A N 1
ATOM 679 C CA . ASN A 1 89 ? 3.233 8.863 -1.241 1.00 92.88 89 ASN A CA 1
ATOM 680 C C . ASN A 1 89 ? 3.121 7.643 -0.314 1.00 92.88 89 ASN A C 1
ATOM 682 O O . ASN A 1 89 ? 2.141 6.897 -0.383 1.00 92.88 89 ASN A O 1
ATOM 686 N N . THR A 1 90 ? 4.101 7.447 0.571 1.00 93.25 90 THR A N 1
ATOM 687 C CA . THR A 1 90 ? 4.047 6.401 1.595 1.00 93.25 90 THR A CA 1
ATOM 688 C C . THR A 1 90 ? 3.024 6.748 2.670 1.00 93.25 90 THR A C 1
ATOM 690 O O . THR A 1 90 ? 2.235 5.875 3.026 1.00 93.25 90 THR A O 1
ATOM 693 N N . LEU A 1 91 ? 2.985 8.000 3.139 1.00 94.69 91 LEU A N 1
ATOM 694 C CA . LEU A 1 91 ? 1.974 8.475 4.089 1.00 94.69 91 LEU A CA 1
ATOM 695 C C . LEU A 1 91 ? 0.567 8.352 3.506 1.00 94.69 91 LEU A C 1
ATOM 697 O O . LEU A 1 91 ? -0.293 7.724 4.116 1.00 94.69 91 LEU A O 1
ATOM 701 N N . GLN A 1 92 ? 0.369 8.832 2.276 1.00 95.06 92 GLN A N 1
ATOM 702 C CA . GLN A 1 92 ? -0.897 8.722 1.558 1.00 95.06 92 GLN A CA 1
ATOM 703 C C . GLN A 1 92 ? -1.388 7.275 1.505 1.00 95.06 92 GLN A C 1
ATOM 705 O O . GLN A 1 92 ? -2.534 7.003 1.864 1.00 95.06 92 GLN A O 1
ATOM 710 N N . SER A 1 93 ? -0.527 6.343 1.083 1.00 95.19 93 SER A N 1
ATOM 711 C CA . SER A 1 93 ? -0.914 4.933 0.960 1.00 95.19 93 SER A CA 1
ATOM 712 C C . SER A 1 93 ? -1.196 4.324 2.330 1.00 95.19 93 SER A C 1
ATOM 714 O O . SER A 1 93 ? -2.173 3.600 2.483 1.00 95.19 93 SER A O 1
ATOM 716 N N . THR A 1 94 ? -0.380 4.662 3.332 1.00 95.44 94 THR A N 1
ATOM 717 C CA . THR A 1 94 ? -0.529 4.164 4.704 1.00 95.44 94 THR A CA 1
ATOM 718 C C . THR A 1 94 ? -1.854 4.601 5.318 1.00 95.44 94 THR A C 1
ATOM 720 O O . THR A 1 94 ? -2.621 3.753 5.762 1.00 95.44 94 THR A O 1
ATOM 723 N N . ILE A 1 95 ? -2.169 5.897 5.262 1.00 96.38 95 ILE A N 1
ATOM 724 C CA . ILE A 1 95 ? -3.418 6.452 5.800 1.00 96.38 95 ILE A CA 1
ATOM 725 C C . ILE A 1 95 ? -4.630 5.915 5.027 1.00 96.38 95 ILE A C 1
ATOM 727 O O . ILE A 1 95 ? -5.642 5.571 5.629 1.00 96.38 95 ILE A O 1
ATOM 731 N N . THR A 1 96 ? -4.529 5.789 3.700 1.00 96.81 96 THR A N 1
ATOM 732 C CA . THR A 1 96 ? -5.623 5.236 2.881 1.00 96.81 96 THR A CA 1
ATOM 733 C C . THR A 1 96 ? -5.933 3.790 3.270 1.00 96.81 96 THR A C 1
ATOM 735 O O . THR A 1 96 ? -7.093 3.443 3.459 1.00 96.81 96 THR A O 1
ATOM 738 N N . ILE A 1 97 ? -4.906 2.945 3.400 1.00 97.06 97 ILE A N 1
ATOM 739 C CA . ILE A 1 97 ? -5.075 1.533 3.769 1.00 97.06 97 ILE A CA 1
ATOM 740 C C . ILE A 1 97 ? -5.629 1.412 5.189 1.00 97.06 97 ILE A C 1
ATOM 742 O O . ILE A 1 97 ? -6.535 0.613 5.406 1.00 97.06 97 ILE A O 1
ATOM 746 N N . LEU A 1 98 ? -5.139 2.232 6.124 1.00 96.75 98 LEU A N 1
ATOM 747 C CA . LEU A 1 98 ? -5.635 2.258 7.499 1.00 96.75 98 LEU A CA 1
ATOM 748 C C . LEU A 1 98 ? -7.134 2.580 7.550 1.00 96.75 98 LEU A C 1
ATOM 750 O O . LEU A 1 98 ? -7.884 1.858 8.192 1.00 96.75 98 LEU A O 1
ATOM 754 N N . ARG A 1 99 ? -7.594 3.602 6.817 1.00 97.00 99 ARG A N 1
ATOM 755 C CA . ARG A 1 99 ? -9.025 3.944 6.752 1.00 97.00 99 ARG A CA 1
ATOM 756 C C . ARG A 1 99 ? -9.873 2.832 6.164 1.00 97.00 99 ARG A C 1
ATOM 758 O O . ARG A 1 99 ? -10.922 2.526 6.707 1.00 97.00 99 ARG A O 1
ATOM 765 N N . ILE A 1 100 ? -9.425 2.235 5.058 1.00 96.81 100 ILE A N 1
ATOM 766 C CA . ILE A 1 100 ? -10.148 1.125 4.424 1.00 96.81 100 ILE A CA 1
ATOM 767 C C . ILE A 1 100 ? -10.301 -0.038 5.409 1.00 96.81 100 ILE A C 1
ATOM 769 O O . ILE A 1 100 ? -11.357 -0.659 5.451 1.00 96.81 100 ILE A O 1
ATOM 773 N N . PHE A 1 101 ? -9.258 -0.320 6.189 1.00 97.69 101 PHE A N 1
ATOM 774 C CA . PHE A 1 101 ? -9.291 -1.368 7.197 1.00 97.69 101 PHE A CA 1
ATOM 775 C C . PHE A 1 101 ? -10.218 -1.027 8.370 1.00 97.69 101 PHE A C 1
ATOM 777 O O . PHE A 1 101 ? -11.010 -1.872 8.760 1.00 97.69 101 PHE A O 1
ATOM 784 N N . TYR A 1 102 ? -10.193 0.203 8.889 1.00 97.62 102 TYR A N 1
ATOM 785 C CA . TYR A 1 102 ? -11.097 0.598 9.977 1.00 97.62 102 TYR A CA 1
ATOM 786 C C . TYR A 1 102 ? -12.561 0.674 9.550 1.00 97.62 102 TYR A C 1
ATOM 788 O O . TYR A 1 102 ? -13.420 0.274 10.321 1.00 97.62 102 TYR A O 1
ATOM 796 N N . HIS A 1 103 ? -12.850 1.094 8.316 1.00 97.75 103 HIS A N 1
ATOM 797 C CA . HIS A 1 103 ? -14.199 0.958 7.758 1.00 97.75 103 HIS A CA 1
ATOM 798 C C . HIS A 1 103 ? -14.635 -0.507 7.719 1.00 97.75 103 HIS A C 1
ATOM 800 O O . HIS A 1 103 ? -15.718 -0.826 8.183 1.00 97.75 103 HIS A O 1
ATOM 806 N N . TRP A 1 104 ? -13.754 -1.417 7.292 1.00 97.81 104 TRP A N 1
ATOM 807 C CA . TRP A 1 104 ? -14.048 -2.851 7.340 1.00 97.81 104 TRP A CA 1
ATOM 808 C C . TRP A 1 104 ? -14.265 -3.371 8.773 1.00 97.81 104 TRP A C 1
ATOM 810 O O . TRP A 1 104 ? -15.164 -4.178 8.987 1.00 97.81 104 TRP A O 1
ATOM 820 N N . LEU A 1 105 ? -13.499 -2.900 9.766 1.00 97.75 105 LEU A N 1
ATOM 821 C CA . LEU A 1 105 ? -13.725 -3.261 11.173 1.00 97.75 105 LEU A CA 1
ATOM 822 C C . LEU A 1 105 ? -15.095 -2.788 11.669 1.00 97.75 105 LEU A C 1
ATOM 824 O O . LEU A 1 105 ? -15.764 -3.531 12.378 1.00 97.75 105 LEU A O 1
ATOM 828 N N . ILE A 1 106 ? -15.510 -1.576 11.299 1.00 97.31 106 ILE A N 1
ATOM 829 C CA . ILE A 1 106 ? -16.818 -1.017 11.661 1.00 97.31 106 ILE A CA 1
ATOM 830 C C . ILE A 1 106 ? -17.939 -1.826 11.001 1.00 97.31 106 ILE A C 1
ATOM 832 O O . ILE A 1 106 ? -18.852 -2.271 11.692 1.00 97.31 106 ILE A O 1
ATOM 836 N N . ASP A 1 107 ? -17.830 -2.088 9.695 1.00 96.69 107 ASP A N 1
ATOM 837 C CA . ASP A 1 107 ? -18.824 -2.845 8.922 1.00 96.69 107 ASP A CA 1
ATOM 838 C C . ASP A 1 107 ? -19.036 -4.266 9.478 1.00 96.69 107 ASP A C 1
ATOM 840 O O . ASP A 1 107 ? -20.140 -4.803 9.418 1.00 96.69 107 ASP A O 1
ATOM 844 N N . ASN A 1 108 ? -17.988 -4.865 10.054 1.00 96.75 108 ASN A N 1
ATOM 845 C CA . ASN A 1 108 ? -18.024 -6.205 10.649 1.00 96.75 108 ASN A CA 1
ATOM 846 C C . ASN A 1 108 ? -18.251 -6.199 12.174 1.00 96.75 108 ASN A C 1
ATOM 848 O O . ASN A 1 108 ? -18.166 -7.248 12.809 1.00 96.75 108 ASN A O 1
ATOM 852 N N . GLY A 1 109 ? -18.526 -5.041 12.783 1.00 96.44 109 GLY A N 1
ATOM 853 C CA . GLY A 1 109 ? -18.808 -4.930 14.220 1.00 96.44 109 GLY A CA 1
ATOM 854 C C . GLY A 1 109 ? -17.601 -5.157 15.139 1.00 96.44 109 GLY A C 1
ATOM 855 O O . GLY A 1 109 ? -17.774 -5.378 16.335 1.00 96.44 109 GLY A O 1
ATOM 856 N N . HIS A 1 110 ? -16.379 -5.095 14.607 1.00 96.81 110 HIS A N 1
ATOM 857 C CA . HIS A 1 110 ? -15.133 -5.219 15.369 1.00 96.81 110 HIS A CA 1
ATOM 858 C C . HIS A 1 110 ? -14.660 -3.899 15.989 1.00 96.81 110 HIS A C 1
ATOM 860 O O . HIS A 1 110 ? -13.798 -3.919 16.858 1.00 96.81 110 HIS A O 1
ATOM 866 N N . SER A 1 111 ? -15.174 -2.750 15.545 1.00 95.69 111 SER A N 1
ATOM 867 C CA . SER A 1 111 ? -14.819 -1.443 16.103 1.00 95.69 111 SER A CA 1
ATOM 868 C C . SER A 1 111 ? -16.066 -0.615 16.382 1.00 95.69 111 SER A C 1
ATOM 870 O O . SER A 1 111 ? -16.984 -0.562 15.569 1.00 95.69 111 SER A O 1
ATOM 872 N N . SER A 1 112 ? -16.073 0.068 17.525 1.00 93.44 112 SER A N 1
ATOM 873 C CA . SER A 1 112 ? -17.131 1.001 17.931 1.00 93.44 112 SER A CA 1
ATOM 874 C C . SER A 1 112 ? -16.881 2.441 17.470 1.00 93.44 112 SER A C 1
ATOM 876 O O . SER A 1 112 ? -17.673 3.335 17.775 1.00 93.44 112 SER A O 1
ATOM 878 N N . ILE A 1 113 ? -15.781 2.700 16.750 1.00 95.19 113 ILE A N 1
ATOM 879 C CA . ILE A 1 113 ? -15.469 4.040 16.249 1.00 95.19 113 ILE A CA 1
ATOM 880 C C . ILE A 1 113 ? -16.509 4.435 15.188 1.00 95.19 113 ILE A C 1
ATOM 882 O O . ILE A 1 113 ? -16.713 3.694 14.231 1.00 95.19 113 ILE A O 1
ATOM 886 N N . PRO A 1 114 ? -17.130 5.622 15.279 1.00 95.56 114 PRO A N 1
ATOM 887 C CA . PRO A 1 114 ? -18.034 6.087 14.234 1.00 95.56 114 PRO A CA 1
ATOM 888 C C . PRO A 1 114 ? -17.314 6.299 12.892 1.00 95.56 114 PRO A C 1
ATOM 890 O O . PRO A 1 114 ? -16.242 6.913 12.839 1.00 95.56 114 PRO A O 1
ATOM 893 N N . ALA A 1 115 ? -17.927 5.853 11.793 1.00 95.94 115 ALA A N 1
ATOM 894 C CA . ALA A 1 115 ? -17.359 5.950 10.445 1.00 95.94 115 ALA A CA 1
ATOM 895 C C . ALA A 1 115 ? -16.990 7.395 10.043 1.00 95.94 115 ALA A C 1
ATOM 897 O O . ALA A 1 115 ? -15.935 7.625 9.446 1.00 95.94 115 ALA A O 1
ATOM 898 N N . ASP A 1 116 ? -17.781 8.394 10.461 1.00 96.44 116 ASP A N 1
ATOM 899 C CA . ASP A 1 116 ? -17.508 9.810 10.178 1.00 96.44 116 ASP A CA 1
ATOM 900 C C . ASP A 1 116 ? -16.183 10.289 10.797 1.00 96.44 116 ASP A C 1
ATOM 902 O O . ASP A 1 116 ? -15.528 11.187 10.265 1.00 96.44 116 ASP A O 1
ATOM 906 N N . ARG A 1 117 ? -15.750 9.686 11.910 1.00 95.88 117 ARG A N 1
ATOM 907 C CA . ARG A 1 117 ? -14.470 10.007 12.553 1.00 95.88 117 ARG A CA 1
ATOM 908 C C . ARG A 1 117 ? -13.293 9.450 11.764 1.00 95.88 117 ARG A C 1
ATOM 910 O O . ARG A 1 117 ? -12.286 10.141 11.613 1.00 95.88 117 ARG A O 1
ATOM 917 N N . ILE A 1 118 ? -13.436 8.251 11.199 1.00 96.81 118 ILE A N 1
ATOM 918 C CA . ILE A 1 118 ? -12.441 7.674 10.284 1.00 96.81 118 ILE A CA 1
ATOM 919 C C . ILE A 1 118 ? -12.312 8.534 9.022 1.00 96.81 118 ILE A C 1
ATOM 921 O O . ILE A 1 118 ? -11.208 8.726 8.506 1.00 96.81 118 ILE A O 1
ATOM 925 N N . ASP A 1 119 ? -13.413 9.112 8.543 1.00 95.62 119 ASP A N 1
ATOM 926 C CA . ASP A 1 119 ? -13.416 9.945 7.339 1.00 95.62 119 ASP A CA 1
ATOM 927 C C . ASP A 1 119 ? -12.770 11.320 7.509 1.00 95.62 119 ASP A C 1
ATOM 929 O O . ASP A 1 119 ? -12.192 11.846 6.553 1.00 95.62 119 ASP A O 1
ATOM 933 N N . ARG A 1 120 ? -12.759 11.862 8.732 1.00 96.06 120 ARG A N 1
ATOM 934 C CA . ARG A 1 120 ? -12.004 13.083 9.072 1.00 96.06 120 ARG A CA 1
ATOM 935 C C . ARG A 1 120 ? -10.491 12.893 8.962 1.00 96.06 120 ARG A C 1
ATOM 937 O O . ARG A 1 120 ? -9.755 13.875 8.859 1.00 96.06 120 ARG A O 1
ATOM 944 N N . ILE A 1 121 ? -10.003 11.652 8.949 1.00 94.81 121 ILE A N 1
ATOM 945 C CA . ILE A 1 121 ? -8.598 11.361 8.673 1.00 94.81 121 ILE A CA 1
ATOM 946 C C . ILE A 1 121 ? -8.367 11.537 7.168 1.00 94.81 121 ILE A C 1
ATOM 948 O O . ILE A 1 121 ? -8.638 10.659 6.354 1.00 94.81 121 ILE A O 1
ATOM 952 N N . ILE A 1 122 ? -7.842 12.689 6.764 1.00 93.69 122 ILE A N 1
ATOM 953 C CA . ILE A 1 122 ? -7.621 12.985 5.343 1.00 93.69 122 ILE A CA 1
ATOM 954 C C . ILE A 1 122 ? -6.243 12.449 4.913 1.00 93.69 122 ILE A C 1
ATOM 956 O O . ILE A 1 122 ? -5.235 12.901 5.464 1.00 93.69 122 ILE A O 1
ATOM 960 N N . PRO A 1 123 ? -6.152 11.513 3.943 1.00 92.38 123 PRO A N 1
ATOM 961 C CA . PRO A 1 123 ? -4.885 11.074 3.374 1.00 92.38 123 PRO A CA 1
ATOM 962 C C . PRO A 1 123 ? -4.214 12.216 2.614 1.00 92.38 123 PRO A C 1
ATOM 964 O O . PRO A 1 123 ? -4.879 13.033 1.976 1.00 92.38 123 PRO A O 1
ATOM 967 N N . ASP A 1 124 ? -2.886 12.235 2.625 1.00 90.12 124 ASP A N 1
ATOM 968 C CA . ASP A 1 124 ? -2.134 13.264 1.910 1.00 90.12 124 ASP A CA 1
ATOM 969 C C . ASP A 1 124 ? -2.364 13.176 0.393 1.00 90.12 124 ASP A C 1
ATOM 971 O O . ASP A 1 124 ? -2.663 12.114 -0.157 1.00 90.12 124 ASP A O 1
ATOM 975 N N . ARG A 1 125 ? -2.199 14.287 -0.330 1.00 89.69 125 ARG A N 1
ATOM 976 C CA . ARG A 1 125 ? -2.262 14.251 -1.797 1.00 89.69 125 ARG A CA 1
ATOM 977 C C . ARG A 1 125 ? -1.073 13.463 -2.342 1.00 89.69 125 ARG A C 1
ATOM 979 O O . ARG A 1 125 ? 0.066 13.680 -1.924 1.00 89.69 125 ARG A O 1
ATOM 986 N N . LYS A 1 126 ? -1.335 12.570 -3.303 1.00 86.56 126 LYS A N 1
ATOM 987 C CA . LYS A 1 126 ? -0.265 11.865 -4.015 1.00 86.56 126 LYS A CA 1
ATOM 988 C C . LYS A 1 126 ? 0.588 12.870 -4.779 1.00 86.56 126 LYS A C 1
ATOM 990 O O . LYS A 1 126 ? 0.069 13.652 -5.573 1.00 86.56 126 LYS A O 1
ATOM 995 N N . ASP A 1 127 ? 1.890 12.784 -4.572 1.00 88.50 127 ASP A N 1
ATOM 996 C CA . ASP A 1 127 ? 2.874 13.409 -5.431 1.00 88.50 127 ASP A CA 1
ATOM 997 C C . ASP A 1 127 ? 2.981 12.595 -6.725 1.00 88.50 127 ASP A C 1
ATOM 999 O O . ASP A 1 127 ? 3.390 11.427 -6.716 1.00 88.50 127 ASP A O 1
ATOM 1003 N N . LYS A 1 128 ? 2.537 13.204 -7.827 1.00 86.06 128 LYS A N 1
ATOM 1004 C CA . LYS A 1 128 ? 2.549 12.592 -9.159 1.00 86.06 128 LYS A CA 1
ATOM 1005 C C . LYS A 1 128 ? 3.897 12.787 -9.861 1.00 86.06 128 LYS A C 1
ATOM 1007 O O . LYS A 1 128 ? 4.265 11.952 -10.683 1.00 86.06 128 LYS A O 1
ATOM 1012 N N . MET A 1 129 ? 4.657 13.826 -9.508 1.00 84.62 129 MET A N 1
ATOM 1013 C CA . MET A 1 129 ? 5.914 14.184 -10.171 1.00 84.62 129 MET A CA 1
ATOM 1014 C C . MET A 1 129 ? 7.100 13.556 -9.443 1.00 84.62 129 MET A C 1
ATOM 1016 O O . MET A 1 129 ? 7.902 14.220 -8.795 1.00 84.62 129 MET A O 1
ATOM 1020 N N . THR A 1 130 ? 7.204 12.230 -9.553 1.00 83.44 130 THR A N 1
ATOM 1021 C CA . THR A 1 130 ? 8.269 11.459 -8.884 1.00 83.44 130 THR A CA 1
ATOM 1022 C C . THR A 1 130 ? 9.558 11.327 -9.698 1.00 83.44 130 THR A C 1
ATOM 1024 O O . THR A 1 130 ? 10.548 10.822 -9.165 1.00 83.44 130 THR A O 1
ATOM 1027 N N . LYS A 1 131 ? 9.534 11.753 -10.967 1.00 84.06 131 LYS A N 1
ATOM 1028 C CA . LYS A 1 131 ? 10.640 11.720 -11.931 1.00 84.06 131 LYS A CA 1
ATOM 1029 C C . LYS A 1 131 ? 10.672 13.030 -12.709 1.00 84.06 131 LYS A C 1
ATOM 1031 O O . LYS A 1 131 ? 9.612 13.574 -13.023 1.00 84.06 131 LYS A O 1
ATOM 1036 N N . ARG A 1 132 ? 11.868 13.537 -12.982 1.00 87.50 132 ARG A N 1
ATOM 1037 C CA . ARG A 1 132 ? 12.135 14.768 -13.733 1.00 87.50 132 ARG A CA 1
ATOM 1038 C C . ARG A 1 132 ? 12.825 14.425 -15.049 1.00 87.50 132 ARG A C 1
ATOM 1040 O O . ARG A 1 132 ? 13.447 13.377 -15.155 1.00 87.50 132 ARG A O 1
ATOM 1047 N N . ALA A 1 133 ? 12.759 15.327 -16.027 1.00 84.44 133 ALA A N 1
ATOM 1048 C CA . ALA A 1 133 ? 13.478 15.159 -17.294 1.00 84.44 133 ALA A CA 1
ATOM 1049 C C . ALA A 1 133 ? 14.995 15.008 -17.081 1.00 84.44 133 ALA A C 1
ATOM 1051 O O . ALA A 1 133 ? 15.626 14.198 -17.739 1.00 84.44 133 ALA A O 1
ATOM 1052 N N . ALA A 1 134 ? 15.550 15.711 -16.090 1.00 86.69 134 ALA A N 1
ATOM 1053 C CA . ALA A 1 134 ? 16.952 15.576 -15.695 1.00 86.69 134 ALA A CA 1
ATOM 1054 C C . ALA A 1 134 ? 17.308 14.211 -15.065 1.00 86.69 134 ALA A C 1
ATOM 1056 O O . ALA A 1 134 ? 18.483 13.938 -14.872 1.00 86.69 134 ALA A O 1
ATOM 1057 N N . ASP A 1 135 ? 16.321 13.371 -14.723 1.00 86.81 135 ASP A N 1
ATOM 1058 C CA . ASP A 1 135 ? 16.560 11.995 -14.263 1.00 86.81 135 ASP A CA 1
ATOM 1059 C C . ASP A 1 135 ? 16.635 10.997 -15.442 1.00 86.81 135 ASP A C 1
ATOM 1061 O O . ASP A 1 135 ? 16.797 9.796 -15.212 1.00 86.81 135 ASP A O 1
ATOM 1065 N N . ILE A 1 136 ? 16.425 11.455 -16.685 1.00 89.94 136 ILE A N 1
ATOM 1066 C CA . ILE A 1 136 ? 16.543 10.635 -17.896 1.00 89.94 136 ILE A CA 1
ATOM 1067 C C . ILE A 1 136 ? 18.025 10.522 -18.246 1.00 89.94 136 ILE A C 1
ATOM 1069 O O . ILE A 1 136 ? 18.725 11.529 -18.296 1.00 89.94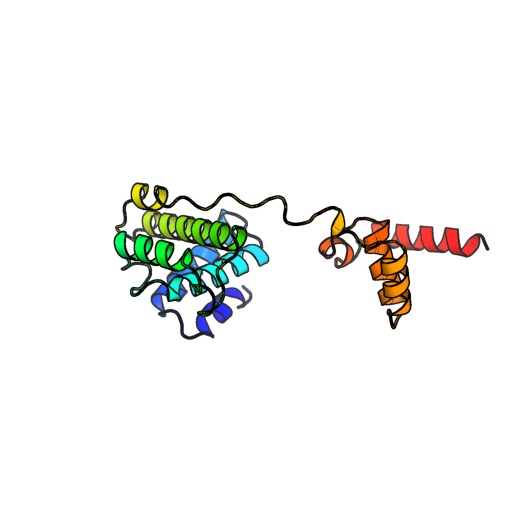 136 ILE A O 1
ATOM 1073 N N . LEU A 1 137 ? 18.473 9.292 -18.489 1.00 91.62 137 LEU A N 1
ATOM 1074 C CA . LEU A 1 137 ? 19.862 9.003 -18.830 1.00 91.62 137 LEU A CA 1
ATOM 1075 C C . LEU A 1 137 ? 20.242 9.629 -20.172 1.00 91.62 137 LEU A C 1
ATOM 1077 O O . LEU A 1 137 ? 19.459 9.571 -21.128 1.00 91.62 137 LEU A O 1
ATOM 1081 N N . THR A 1 138 ? 21.451 10.178 -20.252 1.00 93.69 138 THR A N 1
ATOM 1082 C CA . THR A 1 138 ? 22.000 10.681 -21.516 1.00 93.69 138 THR A CA 1
ATOM 1083 C C . THR A 1 138 ? 22.474 9.526 -22.411 1.00 93.69 138 THR A C 1
ATOM 1085 O O . THR A 1 138 ? 22.727 8.421 -21.917 1.00 93.69 138 THR A O 1
ATOM 1088 N N . PRO A 1 139 ? 22.624 9.739 -23.732 1.00 92.88 139 PRO A N 1
ATOM 1089 C CA . PRO A 1 139 ? 23.165 8.720 -24.638 1.00 92.88 139 PRO A CA 1
ATOM 1090 C C . PRO A 1 139 ? 24.542 8.185 -24.209 1.00 92.88 139 PRO A C 1
ATOM 1092 O O . PRO A 1 139 ? 24.831 6.992 -24.340 1.00 92.88 139 PRO A O 1
ATOM 1095 N N . GLU A 1 140 ? 25.383 9.046 -23.639 1.00 95.38 140 GLU A N 1
ATOM 1096 C CA . GLU A 1 140 ? 26.702 8.683 -23.121 1.00 95.38 140 GLU A CA 1
ATOM 1097 C C . GLU A 1 140 ? 26.582 7.769 -21.894 1.00 95.38 140 GLU A C 1
ATOM 1099 O O . GLU A 1 140 ? 27.285 6.763 -21.798 1.00 95.38 140 GLU A O 1
ATOM 1104 N N . GLU A 1 141 ? 25.649 8.061 -20.980 1.00 95.38 141 GLU A N 1
ATOM 1105 C CA . GLU A 1 141 ? 25.375 7.213 -19.814 1.00 95.38 141 GLU A CA 1
ATOM 1106 C C . GLU A 1 141 ? 24.810 5.845 -20.221 1.00 95.38 141 GLU A C 1
ATOM 1108 O O . GLU A 1 141 ? 25.173 4.824 -19.633 1.00 95.38 141 GLU A O 1
ATOM 1113 N N . ILE A 1 142 ? 23.961 5.793 -21.253 1.00 94.31 142 ILE A N 1
ATOM 1114 C CA . ILE A 1 142 ? 23.451 4.532 -21.815 1.00 94.31 142 ILE A CA 1
ATOM 1115 C C . ILE A 1 142 ? 24.584 3.704 -22.428 1.00 94.31 142 ILE A C 1
ATOM 1117 O O . ILE A 1 142 ? 24.652 2.494 -22.196 1.00 94.31 142 ILE A O 1
ATOM 1121 N N . THR A 1 143 ? 25.502 4.346 -23.150 1.00 94.62 143 THR A N 1
ATOM 1122 C CA . THR A 1 143 ? 26.679 3.681 -23.726 1.00 94.62 143 THR A CA 1
ATOM 1123 C C . THR A 1 143 ? 27.568 3.106 -22.621 1.00 94.62 143 THR A C 1
ATOM 1125 O O . THR A 1 143 ? 27.887 1.918 -22.635 1.00 94.62 143 THR A O 1
ATOM 1128 N N . ALA A 1 144 ? 27.846 3.890 -21.576 1.00 96.62 144 ALA A N 1
ATOM 1129 C CA . ALA A 1 144 ? 28.598 3.421 -20.414 1.00 96.62 144 ALA A CA 1
ATOM 1130 C C . ALA A 1 144 ? 27.914 2.235 -19.698 1.00 96.62 144 ALA A C 1
ATOM 1132 O O . ALA A 1 144 ? 28.582 1.298 -19.249 1.00 96.62 144 ALA A O 1
ATOM 1133 N N . LEU A 1 145 ? 26.578 2.231 -19.608 1.00 95.38 145 LEU A N 1
ATOM 1134 C CA . LEU A 1 145 ? 25.818 1.107 -19.049 1.00 95.38 145 LEU A CA 1
ATOM 1135 C C . LEU A 1 145 ? 25.900 -0.154 -19.921 1.00 95.38 145 LEU A C 1
ATOM 1137 O O . LEU A 1 145 ? 25.981 -1.262 -19.380 1.00 95.38 145 LEU A O 1
ATOM 1141 N N . MET A 1 146 ? 25.896 -0.014 -21.250 1.00 94.81 146 MET A N 1
ATOM 1142 C CA . MET A 1 146 ? 26.101 -1.141 -22.165 1.00 94.81 146 MET A CA 1
ATOM 1143 C C . MET A 1 146 ? 27.488 -1.763 -22.022 1.00 94.81 146 MET A C 1
ATOM 1145 O O . MET A 1 146 ? 27.606 -2.994 -21.984 1.00 94.81 146 MET A O 1
ATOM 1149 N N . ASP A 1 147 ? 28.520 -0.931 -21.910 1.00 94.75 147 ASP A N 1
ATOM 1150 C CA . ASP A 1 147 ? 29.905 -1.381 -21.764 1.00 94.75 147 ASP A CA 1
ATOM 1151 C C . ASP A 1 147 ? 30.113 -2.112 -20.433 1.00 94.75 147 ASP A C 1
ATOM 1153 O O . ASP A 1 147 ? 30.788 -3.142 -20.367 1.00 94.75 147 ASP A O 1
ATOM 1157 N N . ALA A 1 148 ? 29.440 -1.652 -19.374 1.00 96.62 148 ALA A N 1
ATOM 1158 C CA . ALA A 1 148 ? 29.465 -2.291 -18.061 1.00 96.62 148 ALA A CA 1
ATOM 1159 C C . ALA A 1 148 ? 28.716 -3.642 -18.004 1.00 96.62 148 ALA A C 1
ATOM 1161 O O . ALA A 1 148 ? 28.908 -4.426 -17.064 1.00 96.62 148 ALA A O 1
ATOM 1162 N N . CYS A 1 149 ? 27.851 -3.952 -18.976 1.00 95.75 149 CYS A N 1
ATOM 1163 C CA . CYS A 1 149 ? 27.104 -5.207 -18.992 1.00 95.75 149 CYS A CA 1
ATOM 1164 C C . CYS A 1 149 ? 28.019 -6.407 -19.278 1.00 95.75 149 CYS A C 1
ATOM 1166 O O . CYS A 1 149 ? 28.584 -6.547 -20.356 1.00 95.75 149 CYS A O 1
ATOM 1168 N N . ARG A 1 150 ? 28.079 -7.366 -18.347 1.00 94.69 150 ARG A N 1
ATOM 1169 C CA . ARG A 1 150 ? 28.938 -8.565 -18.462 1.00 94.69 150 ARG A CA 1
ATOM 1170 C C . ARG A 1 150 ? 28.413 -9.657 -19.402 1.00 94.69 150 ARG A C 1
ATOM 1172 O O . ARG A 1 150 ? 29.061 -10.683 -19.564 1.00 94.69 150 ARG A O 1
ATOM 1179 N N . SER A 1 151 ? 27.220 -9.491 -19.972 1.00 94.62 151 SER A N 1
ATOM 1180 C CA . SER A 1 151 ? 26.589 -10.505 -20.825 1.00 94.62 151 SER A CA 1
ATOM 1181 C C . SER A 1 151 ? 25.770 -9.868 -21.941 1.00 94.62 151 SER A C 1
ATOM 1183 O O . SER A 1 151 ? 25.183 -8.800 -21.756 1.00 94.62 151 SER A O 1
ATOM 1185 N N . SER A 1 152 ? 25.675 -10.564 -23.077 1.00 91.38 152 SER A N 1
ATOM 1186 C CA . SER A 1 152 ? 24.783 -10.199 -24.186 1.00 91.38 152 SER A CA 1
ATOM 1187 C C . SER A 1 152 ? 23.327 -10.089 -23.731 1.00 91.38 152 SER A C 1
ATOM 1189 O O . SER A 1 152 ? 22.639 -9.148 -24.109 1.00 91.38 152 SER A O 1
ATOM 1191 N N . ARG A 1 153 ? 22.883 -10.972 -22.826 1.00 89.00 153 ARG A N 1
ATOM 1192 C CA . ARG A 1 153 ? 21.550 -10.902 -22.207 1.00 89.00 153 ARG A CA 1
ATOM 1193 C C . ARG A 1 153 ? 21.311 -9.584 -21.467 1.00 89.00 153 ARG A C 1
ATOM 1195 O O . ARG A 1 153 ? 20.227 -9.024 -21.575 1.00 89.00 153 ARG A O 1
ATOM 1202 N N . GLY A 1 154 ? 22.294 -9.107 -20.702 1.00 90.19 154 GLY A N 1
ATOM 1203 C CA . GLY A 1 154 ? 22.196 -7.831 -19.988 1.00 90.19 154 GLY A CA 1
ATOM 1204 C C . GLY A 1 154 ? 22.058 -6.647 -20.944 1.00 90.19 154 GLY A C 1
ATOM 1205 O O . GLY A 1 154 ? 21.181 -5.812 -20.745 1.00 90.19 154 GLY A O 1
ATOM 1206 N N . ARG A 1 155 ? 22.857 -6.638 -22.021 1.00 93.75 155 ARG A N 1
ATOM 1207 C CA . ARG A 1 155 ? 22.791 -5.608 -23.073 1.00 93.75 155 ARG A CA 1
ATOM 1208 C C . ARG A 1 155 ? 21.446 -5.612 -23.788 1.00 93.75 155 ARG A C 1
ATOM 1210 O O . ARG A 1 155 ? 20.815 -4.568 -23.889 1.00 93.75 155 ARG A O 1
ATOM 1217 N N . ALA A 1 156 ? 20.971 -6.789 -24.196 1.00 90.00 156 ALA A N 1
ATOM 1218 C CA . ALA A 1 156 ? 19.671 -6.941 -24.840 1.00 90.00 156 ALA A CA 1
ATOM 1219 C C . ALA A 1 156 ? 18.530 -6.469 -23.928 1.00 90.00 156 ALA A C 1
ATOM 1221 O O . ALA A 1 156 ? 17.654 -5.740 -24.380 1.00 90.00 156 ALA A O 1
ATOM 1222 N N . LEU A 1 157 ? 18.555 -6.822 -22.636 1.00 90.50 157 LEU A N 1
ATOM 1223 C CA . LEU A 1 157 ? 17.548 -6.365 -21.675 1.00 90.50 157 LEU A CA 1
ATOM 1224 C C . LEU A 1 157 ? 17.558 -4.839 -21.520 1.00 90.50 157 LEU A C 1
ATOM 1226 O O . LEU A 1 157 ? 16.495 -4.223 -21.547 1.00 90.50 157 LEU A O 1
ATOM 1230 N N . LEU A 1 158 ? 18.741 -4.241 -21.355 1.00 91.88 158 LEU A N 1
ATOM 1231 C CA . LEU A 1 158 ? 18.896 -2.793 -21.227 1.00 91.88 158 LEU A CA 1
ATOM 1232 C C . LEU A 1 158 ? 18.358 -2.074 -22.468 1.00 91.88 158 LEU A C 1
ATOM 1234 O O . LEU A 1 158 ? 17.517 -1.190 -22.332 1.00 91.88 158 LEU A O 1
ATOM 1238 N N . MET A 1 159 ? 18.787 -2.496 -23.659 1.00 91.31 159 MET A N 1
ATOM 1239 C CA . MET A 1 159 ? 18.381 -1.855 -24.908 1.00 91.31 159 MET A CA 1
ATOM 1240 C C . MET A 1 159 ? 16.910 -2.075 -25.246 1.00 91.31 159 MET A C 1
ATOM 1242 O O . MET A 1 159 ? 16.247 -1.150 -25.696 1.00 91.31 159 MET A O 1
ATOM 1246 N N . THR A 1 160 ? 16.349 -3.237 -24.910 1.00 89.31 160 THR A N 1
ATOM 1247 C CA . THR A 1 160 ? 14.901 -3.468 -25.033 1.00 89.31 160 THR A CA 1
ATOM 1248 C C . THR A 1 160 ? 14.099 -2.493 -24.167 1.00 89.31 160 THR A C 1
ATOM 1250 O O . THR A 1 160 ? 13.061 -1.996 -24.592 1.00 89.31 160 THR A O 1
ATOM 1253 N N . LEU A 1 161 ? 14.560 -2.208 -22.944 1.00 91.38 161 LEU A N 1
ATOM 1254 C CA . LEU A 1 161 ? 13.897 -1.248 -22.055 1.00 91.38 161 LEU A CA 1
ATOM 1255 C C . LEU A 1 161 ? 14.066 0.197 -22.536 1.00 91.38 161 LEU A C 1
ATOM 1257 O O . LEU A 1 161 ? 13.127 0.980 -22.410 1.00 91.38 161 LEU A O 1
ATOM 1261 N N . TYR A 1 162 ? 15.251 0.536 -23.046 1.00 90.94 162 TYR A N 1
ATOM 1262 C CA . TYR A 1 162 ? 15.583 1.880 -23.510 1.00 90.94 162 TYR A CA 1
ATOM 1263 C C . TYR A 1 162 ? 14.835 2.240 -24.800 1.00 90.94 162 TYR A C 1
ATOM 1265 O O . TYR A 1 162 ? 14.069 3.199 -24.801 1.00 90.94 162 TYR A O 1
ATOM 1273 N N . GLU A 1 163 ? 14.979 1.427 -25.849 1.00 89.75 163 GLU A N 1
ATOM 1274 C CA . GLU A 1 163 ? 14.368 1.670 -27.165 1.00 89.75 163 GLU A CA 1
ATOM 1275 C C . GLU A 1 163 ? 12.865 1.374 -27.167 1.00 89.75 163 GLU A C 1
ATOM 1277 O O . GLU A 1 163 ? 12.064 2.098 -27.752 1.00 89.75 163 GLU A O 1
ATOM 1282 N N . GLY A 1 164 ? 12.452 0.304 -26.479 1.00 87.50 164 GLY A N 1
ATOM 1283 C CA . GLY A 1 164 ? 11.060 -0.145 -26.482 1.00 87.50 164 GLY A CA 1
ATOM 1284 C C . GLY A 1 164 ? 10.139 0.641 -25.549 1.00 87.50 164 GLY A C 1
ATOM 1285 O O . GLY A 1 164 ? 8.924 0.450 -25.586 1.00 87.50 164 GLY A O 1
ATOM 1286 N N . GLY A 1 165 ? 10.684 1.482 -24.662 1.00 86.81 165 GLY A N 1
ATOM 1287 C CA . GLY A 1 165 ? 9.897 2.236 -23.679 1.00 86.81 165 GLY A CA 1
ATOM 1288 C C . GLY A 1 165 ? 9.058 1.359 -22.734 1.00 86.81 165 GLY A C 1
ATOM 1289 O O . GLY A 1 165 ? 8.111 1.840 -22.104 1.00 86.81 165 GLY A O 1
ATOM 1290 N N . PHE A 1 166 ? 9.378 0.065 -22.638 1.00 88.00 166 PHE A N 1
ATOM 1291 C CA . PHE A 1 166 ? 8.610 -0.907 -21.870 1.00 88.00 166 PHE A CA 1
ATOM 1292 C C . PHE A 1 166 ? 8.803 -0.721 -20.366 1.00 88.00 166 PHE A C 1
ATOM 1294 O O . PHE A 1 166 ? 9.879 -0.375 -19.868 1.00 88.00 166 PHE A O 1
ATOM 1301 N N . ARG A 1 167 ? 7.778 -1.061 -19.583 1.00 86.88 167 ARG A N 1
ATOM 1302 C CA . ARG A 1 167 ? 7.956 -1.233 -18.138 1.00 86.88 167 ARG A CA 1
ATOM 1303 C C . ARG A 1 167 ? 8.723 -2.522 -17.875 1.00 86.88 167 ARG A C 1
ATOM 1305 O O . ARG A 1 167 ? 8.462 -3.557 -18.477 1.00 86.88 167 ARG A O 1
ATOM 1312 N N . ILE A 1 168 ? 9.574 -2.518 -16.850 1.00 89.00 168 ILE A N 1
ATOM 1313 C CA . ILE A 1 168 ? 10.350 -3.709 -16.453 1.00 89.00 168 ILE A CA 1
ATOM 1314 C C . ILE A 1 168 ? 9.486 -4.961 -16.213 1.00 89.00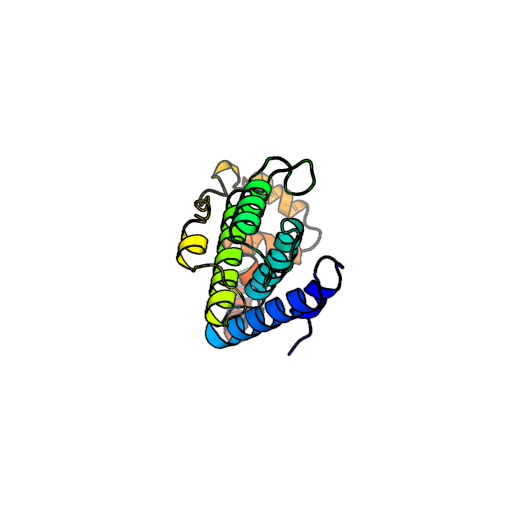 168 ILE A C 1
ATOM 1316 O O . ILE A 1 168 ? 9.902 -6.081 -16.495 1.00 89.00 168 ILE A O 1
ATOM 1320 N N . GLY A 1 169 ? 8.260 -4.779 -15.714 1.00 84.81 169 GLY A N 1
ATOM 1321 C CA . GLY A 1 169 ? 7.317 -5.874 -15.482 1.00 84.81 169 GLY A CA 1
ATOM 1322 C C . GLY A 1 169 ? 6.643 -6.420 -16.745 1.00 84.81 169 GLY A C 1
ATOM 1323 O O . GLY A 1 169 ? 5.983 -7.450 -16.648 1.00 84.81 169 GLY A O 1
ATOM 1324 N N . GLU A 1 170 ? 6.765 -5.737 -17.883 1.00 86.12 170 GLU A N 1
ATOM 1325 C CA . GLU A 1 170 ? 6.311 -6.200 -19.201 1.00 86.12 170 GLU A CA 1
ATOM 1326 C C . GLU A 1 170 ? 7.405 -7.076 -19.826 1.00 86.12 170 GLU A C 1
ATOM 1328 O O . GLU A 1 170 ? 7.132 -8.218 -20.176 1.00 86.12 170 GLU A O 1
ATOM 1333 N N . VAL A 1 171 ? 8.662 -6.613 -19.813 1.00 87.00 171 VAL A N 1
ATOM 1334 C CA . VAL A 1 171 ? 9.820 -7.375 -20.329 1.00 87.00 171 VAL A CA 1
ATOM 1335 C C . VAL A 1 171 ? 10.120 -8.630 -19.502 1.00 87.00 171 VAL A C 1
ATOM 1337 O O . VAL A 1 171 ? 10.586 -9.640 -20.019 1.00 87.00 171 VAL A O 1
ATOM 1340 N N . GLY A 1 172 ? 9.846 -8.594 -18.197 1.00 82.62 172 GLY A N 1
ATOM 1341 C CA . GLY A 1 172 ? 10.039 -9.744 -17.312 1.00 82.62 172 GLY A CA 1
ATOM 1342 C C . GLY A 1 172 ? 8.982 -10.848 -17.445 1.00 82.62 172 GLY A C 1
ATOM 1343 O O . GLY A 1 172 ? 9.089 -11.854 -16.740 1.00 82.62 172 GLY A O 1
ATOM 1344 N N . ARG A 1 173 ? 7.945 -10.673 -18.276 1.00 82.75 173 ARG A N 1
ATOM 1345 C CA . ARG A 1 173 ? 6.938 -11.715 -18.519 1.00 82.75 173 ARG A CA 1
ATOM 1346 C C . ARG A 1 173 ? 7.395 -12.639 -19.647 1.00 82.75 173 ARG A C 1
ATOM 1348 O O . ARG A 1 173 ? 8.000 -12.165 -20.603 1.00 82.75 173 ARG A O 1
ATOM 1355 N N . PRO A 1 174 ? 7.092 -13.944 -19.565 1.00 75.62 174 PRO A N 1
ATOM 1356 C CA . PRO A 1 174 ? 7.252 -14.812 -20.720 1.00 75.62 174 PRO A CA 1
ATOM 1357 C C . PRO A 1 174 ? 6.377 -14.289 -21.863 1.00 75.62 174 PRO A C 1
ATOM 1359 O O . PRO A 1 174 ? 5.229 -13.895 -21.639 1.00 75.62 174 PRO A O 1
ATOM 1362 N N . LEU A 1 175 ? 6.943 -14.273 -23.068 1.00 78.69 175 LEU A N 1
ATOM 1363 C CA . LEU A 1 175 ? 6.188 -14.007 -24.286 1.00 78.69 175 LEU A CA 1
ATOM 1364 C C . LEU A 1 175 ? 5.120 -15.089 -24.458 1.00 78.69 175 LEU A C 1
ATOM 1366 O O . LEU A 1 175 ? 5.325 -16.240 -24.065 1.00 78.69 175 LEU A O 1
ATOM 1370 N N . THR A 1 176 ? 3.989 -14.714 -25.048 1.00 83.94 176 THR A N 1
ATOM 1371 C CA . THR A 1 176 ? 3.069 -15.706 -25.606 1.00 83.94 176 THR A CA 1
ATOM 1372 C C . THR A 1 176 ? 3.755 -16.423 -26.765 1.00 83.94 176 THR A C 1
ATOM 1374 O O . THR A 1 176 ? 4.696 -15.889 -27.359 1.00 83.94 176 THR A O 1
ATOM 1377 N N . ASP A 1 177 ? 3.294 -17.628 -27.092 1.00 85.88 177 ASP A N 1
ATOM 1378 C CA . ASP A 1 177 ? 3.886 -18.410 -28.181 1.00 85.88 177 ASP A CA 1
ATOM 1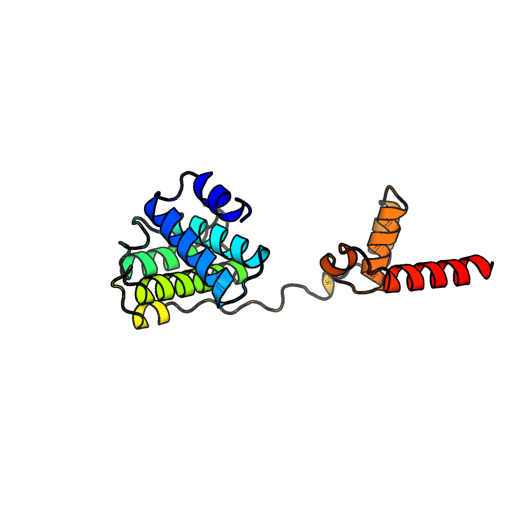379 C C . ASP A 1 177 ? 3.843 -17.647 -29.516 1.00 85.88 177 ASP A C 1
ATOM 1381 O O . ASP A 1 177 ? 4.838 -17.636 -30.242 1.00 85.88 177 ASP A O 1
ATOM 1385 N N . ASP A 1 178 ? 2.756 -16.911 -29.771 1.00 84.38 178 ASP A N 1
ATOM 1386 C CA . ASP A 1 178 ? 2.588 -16.064 -30.958 1.00 84.38 178 ASP A CA 1
ATOM 1387 C C . ASP A 1 178 ? 3.623 -14.930 -31.006 1.00 84.38 178 ASP A C 1
ATOM 1389 O O . ASP A 1 178 ? 4.362 -14.792 -31.980 1.00 84.38 178 ASP A O 1
ATOM 1393 N N . ALA A 1 179 ? 3.767 -14.171 -29.913 1.00 80.50 179 ALA A N 1
ATOM 1394 C CA . ALA A 1 179 ? 4.740 -13.082 -29.842 1.00 80.50 179 ALA A CA 1
ATOM 1395 C C . ALA A 1 179 ? 6.184 -13.608 -29.927 1.00 80.50 179 ALA A C 1
ATOM 1397 O O . ALA A 1 179 ? 7.063 -12.970 -30.505 1.00 80.50 179 ALA A O 1
ATOM 1398 N N . ALA A 1 180 ? 6.451 -14.795 -29.375 1.00 82.81 180 ALA A N 1
ATOM 1399 C CA . ALA A 1 180 ? 7.749 -15.443 -29.510 1.00 82.81 180 ALA A CA 1
ATOM 1400 C C . ALA A 1 180 ? 8.028 -15.878 -30.958 1.00 82.81 180 ALA A C 1
ATOM 1402 O O . ALA A 1 180 ? 9.177 -15.810 -31.399 1.00 82.81 180 ALA A O 1
ATOM 1403 N N . ALA A 1 181 ? 7.010 -16.330 -31.695 1.00 84.69 181 ALA A N 1
ATOM 1404 C CA . ALA A 1 181 ? 7.134 -16.689 -33.103 1.00 84.69 181 ALA A CA 1
ATOM 1405 C C . ALA A 1 181 ? 7.427 -15.461 -33.979 1.00 84.69 181 ALA A C 1
ATOM 1407 O O . ALA A 1 181 ? 8.361 -15.518 -34.782 1.00 84.69 181 ALA A O 1
ATOM 1408 N N . GLU A 1 182 ? 6.721 -14.348 -33.760 1.00 85.25 182 GLU A N 1
ATOM 1409 C CA . GLU A 1 182 ? 6.955 -13.077 -34.460 1.00 85.25 182 GLU A CA 1
ATOM 1410 C C . GLU A 1 182 ? 8.369 -12.544 -34.208 1.00 85.25 182 GLU A C 1
ATOM 1412 O O . GLU A 1 182 ? 9.114 -12.291 -35.153 1.00 85.25 182 GLU A O 1
ATOM 1417 N N . VAL A 1 183 ? 8.805 -12.473 -32.945 1.00 81.44 183 VAL A N 1
ATOM 1418 C CA . VAL A 1 183 ? 10.164 -12.014 -32.606 1.00 81.44 183 VAL A CA 1
ATOM 1419 C C . VAL A 1 183 ? 11.228 -12.905 -33.257 1.00 81.44 183 VAL A C 1
ATOM 1421 O O . VAL A 1 183 ? 12.223 -12.408 -33.781 1.00 81.44 183 VAL A O 1
ATOM 1424 N N . ARG A 1 184 ? 11.026 -14.230 -33.286 1.00 84.25 184 ARG A N 1
ATOM 1425 C CA . ARG A 1 184 ? 11.941 -15.159 -33.977 1.00 84.25 184 ARG A CA 1
ATOM 1426 C C . ARG A 1 184 ? 11.933 -14.981 -35.492 1.00 84.25 184 ARG A C 1
ATOM 1428 O O . ARG A 1 184 ? 12.938 -15.284 -36.133 1.00 84.25 184 ARG A O 1
ATOM 1435 N N . GLN A 1 185 ? 10.811 -14.582 -36.082 1.00 85.00 185 GLN A N 1
ATOM 1436 C CA . GLN A 1 185 ? 10.735 -14.270 -37.504 1.00 85.00 185 GLN A CA 1
ATOM 1437 C C . GLN A 1 185 ? 11.497 -12.979 -37.809 1.00 85.00 185 GLN A C 1
ATOM 1439 O O . GLN A 1 185 ? 12.379 -13.012 -38.657 1.00 85.00 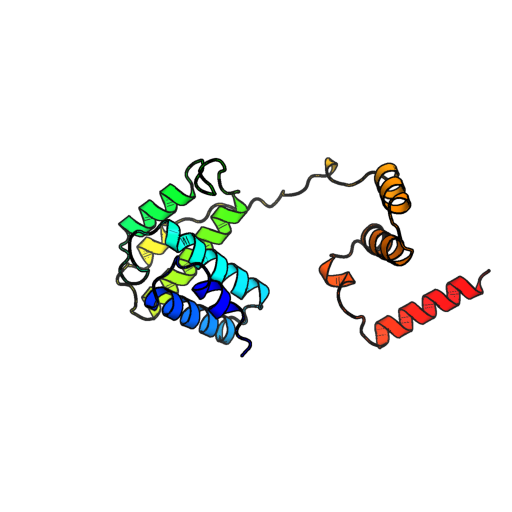185 GLN A O 1
ATOM 1444 N N . MET A 1 186 ? 11.263 -11.909 -37.046 1.00 83.81 186 MET A N 1
ATOM 1445 C CA . MET A 1 186 ? 11.976 -10.636 -37.205 1.00 83.81 186 MET A CA 1
ATOM 1446 C C . MET A 1 186 ? 13.493 -10.809 -37.079 1.00 83.81 186 MET A C 1
ATOM 1448 O O . MET A 1 186 ? 14.244 -10.323 -37.917 1.00 83.81 186 MET A O 1
ATOM 1452 N N . ILE A 1 187 ? 13.958 -11.567 -36.077 1.00 83.75 187 ILE A N 1
ATOM 1453 C CA . ILE A 1 187 ? 15.392 -11.855 -35.913 1.00 83.75 187 ILE A CA 1
ATOM 1454 C C . ILE A 1 187 ? 15.945 -12.611 -37.129 1.00 83.75 187 ILE A C 1
ATOM 1456 O O . ILE A 1 187 ? 17.060 -12.333 -37.558 1.00 83.75 187 ILE A O 1
ATOM 1460 N N . ARG A 1 188 ? 15.189 -13.562 -37.696 1.00 85.38 188 ARG A N 1
ATOM 1461 C CA . ARG A 1 188 ? 15.616 -14.306 -38.893 1.00 85.38 188 ARG A CA 1
ATOM 1462 C C . ARG A 1 188 ? 15.659 -13.432 -40.144 1.00 85.38 188 ARG A C 1
ATOM 1464 O O . ARG A 1 188 ? 16.557 -13.619 -40.954 1.00 85.38 188 ARG A O 1
ATOM 1471 N N . GLU A 1 189 ? 14.713 -12.511 -40.298 1.00 88.19 189 GLU A N 1
ATOM 1472 C CA . GLU A 1 189 ? 14.666 -11.578 -41.428 1.00 88.19 189 GLU A CA 1
ATOM 1473 C C . GLU A 1 189 ? 15.819 -10.571 -41.384 1.00 88.19 189 GLU A C 1
ATOM 1475 O O . GLU A 1 189 ? 16.427 -10.311 -42.415 1.00 88.19 189 GLU A O 1
ATOM 1480 N N . GLU A 1 190 ? 16.169 -10.058 -40.203 1.00 80.31 190 GLU A N 1
ATOM 1481 C CA . GLU A 1 190 ? 17.307 -9.145 -40.036 1.00 80.31 190 GLU A CA 1
ATOM 1482 C C . GLU A 1 190 ? 18.657 -9.863 -40.187 1.00 80.31 190 GLU A C 1
ATOM 1484 O O . GLU A 1 190 ? 19.525 -9.395 -40.914 1.00 80.31 190 GLU A O 1
ATOM 1489 N N . MET A 1 191 ? 18.822 -11.050 -39.593 1.00 77.31 191 MET A N 1
ATOM 1490 C CA . MET A 1 191 ? 20.058 -11.847 -39.713 1.00 77.31 191 MET A CA 1
ATOM 1491 C C . MET A 1 191 ? 20.276 -12.447 -41.114 1.00 77.31 191 MET A C 1
ATOM 1493 O O . MET A 1 191 ? 21.361 -12.937 -41.402 1.00 77.31 191 MET A O 1
ATOM 1497 N N . GLY A 1 192 ? 19.240 -12.487 -41.957 1.00 70.25 192 GLY A N 1
ATOM 1498 C CA . GLY A 1 192 ? 19.313 -12.962 -43.343 1.00 70.25 192 GLY A CA 1
ATOM 1499 C C . GLY A 1 192 ? 19.509 -11.849 -44.377 1.00 70.25 192 GLY A C 1
ATOM 1500 O O . GLY A 1 192 ? 19.476 -12.135 -45.572 1.00 70.25 192 GLY A O 1
ATOM 1501 N N . ARG A 1 193 ? 19.646 -10.591 -43.932 1.00 59.72 193 ARG A N 1
ATOM 1502 C CA . ARG A 1 193 ? 19.896 -9.406 -44.773 1.00 59.72 193 ARG A CA 1
ATOM 1503 C C . ARG A 1 193 ? 21.370 -8.974 -44.809 1.00 59.72 193 ARG A C 1
ATOM 1505 O O . ARG A 1 193 ? 21.670 -7.989 -45.481 1.00 59.72 193 ARG A O 1
ATOM 1512 N N . GLU A 1 194 ? 22.256 -9.699 -44.128 1.00 44.28 194 GLU A N 1
ATOM 1513 C CA . GLU A 1 194 ? 23.724 -9.586 -44.235 1.00 44.28 194 GLU A CA 1
ATOM 1514 C C . GLU A 1 194 ? 24.293 -10.647 -45.186 1.00 44.28 194 GLU A C 1
ATOM 1516 O O . GLU A 1 194 ? 25.233 -10.305 -45.941 1.00 44.28 194 GLU A O 1
#